Protein AF-A0AA36N8H7-F1 (afdb_monomer)

Sequence (364 aa):
KRLTGGQRDLLRSAAEDTAGAFTLSVQDKQVDVDCLRQFLQQPYVHKSDEWLKLFQSEPPRGVLSRIARRLDVALSPVNGPWQYPDKQDFRDEIARMISWYEPGRKKLRRARNLREDEPVKMVPGATTVFTTKVREHYAKLSTALKIEGLWKWATVARGLHKAGVPVVSGTISVEQKWSHINSMLPQESRTKQVMSFLRSKIHMRVLQSKWARAVADGKKWVETQRYRERSLNAMKFAAPGEWVVMGDSQHVTAIAVCAGSAVRGCTDIVSSGVLDRVDESLRPDLESYLSTGQSFDYIAFSSVCSLKRVNPIPWKTFWALEGAKNPKNKQGFPRVGGPELAPTLFFWAKKLGAKWIDPYGDVP

pLDDT: mean 85.57, std 13.11, range [34.12, 98.06]

Nearest PDB structures (foldseek):
  5y6b-assembly4_D  TM=6.880E-01  e=1.307E-05  Zymomonas mobilis subsp. mobilis ATCC 10988
  5guq-assembly4_D  TM=6.295E-01  e=3.331E-05  Zymomonas mobilis subsp. mobilis ATCC 10988
  1t62-assembly1_A  TM=4.845E-01  e=1.223E-02  Enterococcus faecalis V583
  7ddz-assembly1_A  TM=1.125E-01  e=5.354E+00  Enterobacteria phage RB59

Foldseek 3Di:
DDADPLLLVLLLCLQPPDLVVSVVSCVPVVVSLVVVLVLQQDLPSQPDCSCCVNQVARAALVSSVSSCVSSVHDGHPNSDPDDDPDLVSVLVNLVRVCSRFVQADWDFDFDPPDDPPDPGDTDTDGDGPDDVVNVVVSVVCNDPVNSVVVVVVSVVCVVCVVVVNDQDDDPDDPVVRVVSVLVVDDPVVNPVQPVCLQFAFEWEAADAQVVQVCLLVQQAQKDKDFAADDDPPLQQSAAAQHKYFYDHPWFTFKIFGFRGGKDDFAQDPVVVCRLVRHHPVCSVVVVVVRNNGNGMIMTGTQKMWGLPLAPGHTVVNVCPFPQFDDDPDNPRIDTGGGSRCSVRVVVVSVVRVIDMDGPPDDDD

Radius of gyration: 31.63 Å; Cα contacts (8 Å, |Δi|>4): 523; chains: 1; bounding box: 76×41×92 Å

Structure (mmCIF, N/CA/C/O backbone):
data_AF-A0AA36N8H7-F1
#
_entry.id   AF-A0AA36N8H7-F1
#
loop_
_atom_site.group_PDB
_atom_site.id
_atom_site.type_symbol
_atom_site.label_atom_id
_atom_site.label_alt_id
_atom_site.label_comp_id
_atom_site.label_asym_id
_atom_site.label_entity_id
_atom_site.label_seq_id
_atom_site.pdbx_PDB_ins_code
_atom_site.Cartn_x
_atom_site.Cartn_y
_atom_site.Cartn_z
_atom_site.occupancy
_atom_site.B_iso_or_equiv
_atom_site.auth_seq_id
_atom_site.auth_comp_id
_atom_site.auth_asym_id
_atom_site.auth_atom_id
_atom_site.pdbx_PDB_model_num
ATOM 1 N N . LYS A 1 1 ? -36.630 -2.934 25.381 1.00 70.75 1 LYS A N 1
ATOM 2 C CA . LYS A 1 1 ? -36.932 -3.245 26.807 1.00 70.75 1 LYS A CA 1
ATOM 3 C C . LYS A 1 1 ? -36.267 -2.175 27.671 1.00 70.75 1 LYS A C 1
ATOM 5 O O . LYS A 1 1 ? -35.091 -1.928 27.441 1.00 70.75 1 LYS A O 1
ATOM 10 N N . ARG A 1 2 ? -36.995 -1.494 28.568 1.00 86.50 2 ARG A N 1
ATOM 11 C CA . ARG A 1 2 ? -36.388 -0.508 29.486 1.00 86.50 2 ARG A CA 1
ATOM 12 C C . ARG A 1 2 ? -35.684 -1.245 30.625 1.00 86.50 2 ARG A C 1
ATOM 14 O O . ARG A 1 2 ? -36.232 -2.229 31.115 1.00 86.50 2 ARG A O 1
ATOM 21 N N . LEU A 1 3 ? -34.498 -0.782 31.007 1.00 91.38 3 LEU A N 1
ATOM 22 C CA . LEU A 1 3 ? -33.727 -1.375 32.104 1.00 91.38 3 LEU A CA 1
ATOM 23 C C . LEU A 1 3 ? -34.131 -0.755 33.451 1.00 91.38 3 LEU A C 1
ATOM 25 O O . LEU A 1 3 ? -34.458 0.436 33.520 1.00 91.38 3 LEU A O 1
ATOM 29 N N . THR A 1 4 ? -34.111 -1.555 34.517 1.00 93.19 4 THR A N 1
ATOM 30 C CA . THR A 1 4 ? -34.286 -1.091 35.907 1.00 93.19 4 THR A CA 1
ATOM 31 C C . THR A 1 4 ? -33.005 -0.424 36.436 1.00 93.19 4 THR A C 1
ATOM 33 O O . THR A 1 4 ? -31.978 -0.414 35.757 1.00 93.19 4 THR A O 1
ATOM 36 N N . GLY A 1 5 ? -33.047 0.148 37.648 1.00 90.25 5 GLY A N 1
ATOM 37 C CA . GLY A 1 5 ? -31.871 0.758 38.290 1.00 90.25 5 GLY A CA 1
ATOM 38 C C . GLY A 1 5 ? -30.687 -0.209 38.424 1.00 90.25 5 GLY A C 1
ATOM 39 O O . GLY A 1 5 ? -29.616 0.069 37.895 1.00 90.25 5 GLY A O 1
ATOM 40 N N . GLY A 1 6 ? -30.911 -1.392 39.010 1.00 89.06 6 GLY A N 1
ATOM 41 C CA . GLY A 1 6 ? -29.862 -2.411 39.175 1.00 89.06 6 GLY A CA 1
ATOM 42 C C . GLY A 1 6 ? -29.268 -2.899 37.848 1.00 89.06 6 GLY A C 1
ATOM 43 O O . GLY A 1 6 ? -28.051 -3.021 37.709 1.00 89.06 6 GLY A O 1
ATOM 44 N N . GLN A 1 7 ? -30.104 -3.064 36.819 1.00 93.69 7 GLN A N 1
ATOM 45 C CA . GLN A 1 7 ? -29.655 -3.457 35.477 1.00 93.69 7 GLN A CA 1
ATOM 46 C C . GLN A 1 7 ? -28.803 -2.373 34.809 1.00 93.69 7 GLN A C 1
ATOM 48 O O . GLN A 1 7 ? -27.826 -2.680 34.127 1.00 93.69 7 GLN A O 1
ATOM 53 N N . ARG A 1 8 ? -29.154 -1.097 35.002 1.00 95.06 8 ARG A N 1
ATOM 54 C CA . ARG A 1 8 ? -28.377 0.045 34.504 1.00 95.06 8 ARG A CA 1
ATOM 55 C C . ARG A 1 8 ? -27.001 0.128 35.155 1.00 95.06 8 ARG A C 1
ATOM 57 O O . ARG A 1 8 ? -26.018 0.365 34.451 1.00 95.06 8 ARG A O 1
ATOM 64 N N . ASP A 1 9 ? -26.926 -0.097 36.461 1.00 92.88 9 ASP A N 1
ATOM 65 C CA . ASP A 1 9 ? -25.657 -0.103 37.192 1.00 92.88 9 ASP A CA 1
ATOM 66 C C . ASP A 1 9 ? -24.763 -1.253 36.727 1.00 92.88 9 ASP A C 1
ATOM 68 O O . ASP A 1 9 ? -23.568 -1.066 36.476 1.00 92.88 9 ASP A O 1
ATOM 72 N N . LEU A 1 10 ? -25.358 -2.425 36.498 1.00 94.62 10 LEU A N 1
ATOM 73 C CA . LEU A 1 10 ? -24.642 -3.577 35.970 1.00 94.62 10 LEU A CA 1
ATOM 74 C C . LEU A 1 10 ? -24.160 -3.350 34.527 1.00 94.62 10 LEU A C 1
ATOM 76 O O . LEU A 1 10 ? -23.025 -3.695 34.199 1.00 94.62 10 LEU A O 1
ATOM 80 N N . LEU A 1 11 ? -24.963 -2.696 33.679 1.00 95.62 11 LEU A N 1
ATOM 81 C CA . LEU A 1 11 ? -24.558 -2.304 32.323 1.00 95.62 11 LEU A CA 1
ATOM 82 C C . LEU A 1 11 ? -23.390 -1.307 32.340 1.00 95.62 11 LEU A C 1
ATOM 84 O O . LEU A 1 11 ? -22.462 -1.424 31.534 1.00 95.62 11 LEU A O 1
ATOM 88 N N . ARG A 1 12 ? -23.412 -0.346 33.272 1.00 94.19 12 ARG A N 1
ATOM 89 C CA . ARG A 1 12 ? -22.313 0.605 33.490 1.00 94.19 12 ARG A CA 1
ATOM 90 C C . ARG A 1 12 ? -21.028 -0.118 33.882 1.00 94.19 12 ARG A C 1
ATOM 92 O O . ARG A 1 12 ? -20.007 0.070 33.218 1.00 94.19 12 ARG A O 1
ATOM 99 N N . SER A 1 13 ? -21.104 -0.996 34.880 1.00 92.75 13 SER A N 1
ATOM 100 C CA . SER A 1 13 ? -19.980 -1.829 35.322 1.00 92.75 13 SER A CA 1
ATOM 101 C C . SER A 1 13 ? -19.427 -2.677 34.166 1.00 92.75 13 SER A C 1
ATOM 103 O O . SER A 1 13 ? -18.227 -2.660 33.880 1.00 92.75 13 SER A O 1
ATOM 105 N N . ALA A 1 14 ? -20.305 -3.314 33.383 1.00 93.75 14 ALA A N 1
ATOM 106 C CA . ALA A 1 14 ? -19.912 -4.112 32.223 1.00 93.75 14 ALA A CA 1
ATOM 107 C C . ALA A 1 14 ? -19.165 -3.300 31.152 1.00 93.75 14 ALA A C 1
ATOM 109 O O . ALA A 1 14 ? -18.303 -3.845 30.456 1.00 93.75 14 ALA A O 1
ATOM 110 N N . ALA A 1 15 ? -19.470 -2.010 31.009 1.00 92.56 15 ALA A N 1
ATOM 111 C CA . ALA A 1 15 ? -18.838 -1.139 30.028 1.00 92.56 15 ALA A CA 1
ATOM 112 C C . ALA A 1 15 ? -17.506 -0.540 30.513 1.00 92.56 15 ALA A C 1
ATOM 114 O O . ALA A 1 15 ? -16.582 -0.413 29.699 1.00 92.56 15 ALA A O 1
ATOM 115 N N . GLU A 1 16 ? -17.397 -0.167 31.791 1.00 89.94 16 GLU A N 1
ATOM 116 C CA . GLU A 1 16 ? -16.321 0.697 32.312 1.00 89.94 16 GLU A CA 1
ATOM 117 C C . GLU A 1 16 ? -15.284 -0.026 33.180 1.00 89.94 16 GLU A C 1
ATOM 119 O O . GLU A 1 16 ? -14.108 0.370 33.174 1.00 89.94 16 GLU A O 1
ATOM 124 N N . ASP A 1 17 ? -15.687 -1.087 33.882 1.00 89.06 17 ASP A N 1
ATOM 125 C CA . ASP A 1 17 ? -14.830 -1.767 34.852 1.00 89.06 17 ASP A CA 1
ATOM 126 C C . ASP A 1 17 ? -13.856 -2.742 34.192 1.00 89.06 17 ASP A C 1
ATOM 128 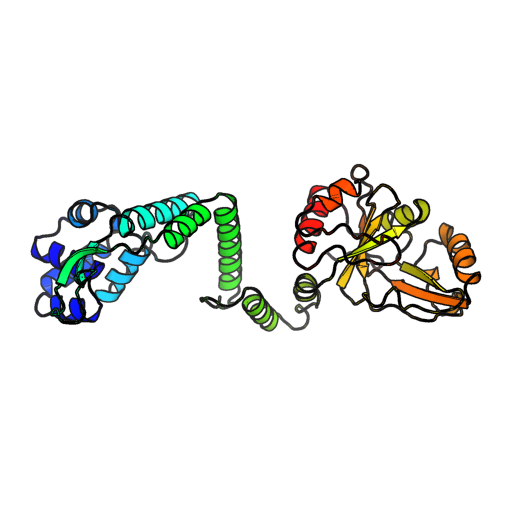O O . ASP A 1 17 ? -13.972 -3.099 33.013 1.00 89.06 17 ASP A O 1
ATOM 132 N N . THR A 1 18 ? -12.865 -3.198 34.958 1.00 87.12 18 THR A N 1
ATOM 133 C CA . THR A 1 18 ? -12.020 -4.328 34.557 1.00 87.12 18 THR A CA 1
ATOM 134 C C . THR A 1 18 ? -12.834 -5.624 34.572 1.00 87.12 18 THR A C 1
ATOM 136 O O . THR A 1 18 ? -13.895 -5.695 35.186 1.00 87.12 18 THR A O 1
ATOM 139 N N . ALA A 1 19 ? -12.350 -6.663 33.884 1.00 87.12 19 ALA A N 1
ATOM 140 C CA . ALA A 1 19 ? -13.048 -7.949 33.857 1.00 87.12 19 ALA A CA 1
ATOM 141 C C . ALA A 1 19 ? -13.245 -8.518 35.274 1.00 87.12 19 ALA A C 1
ATOM 143 O O . ALA A 1 19 ? -14.355 -8.900 35.609 1.00 87.12 19 ALA A O 1
ATOM 144 N N . GLY A 1 20 ? -12.207 -8.473 36.120 1.00 87.94 20 GLY A N 1
ATOM 145 C CA . GLY A 1 20 ? -12.291 -8.961 37.499 1.00 87.94 20 GLY A CA 1
ATOM 146 C C . GLY A 1 20 ? -13.286 -8.185 38.367 1.00 87.94 20 GLY A C 1
ATOM 147 O O . GLY A 1 20 ? -14.071 -8.803 39.077 1.00 87.94 20 GLY A O 1
ATOM 148 N N . ALA A 1 21 ? -13.315 -6.849 38.276 1.00 88.94 21 ALA A N 1
ATOM 149 C CA . ALA A 1 21 ? -14.282 -6.063 39.051 1.00 88.94 21 ALA A CA 1
ATOM 150 C C . ALA A 1 21 ? -15.724 -6.308 38.577 1.00 88.94 21 ALA A C 1
ATOM 152 O O . ALA A 1 21 ? -16.636 -6.374 39.395 1.00 88.94 21 ALA A O 1
ATOM 153 N N . PHE A 1 22 ? -15.919 -6.514 37.270 1.00 93.50 22 PHE A N 1
ATOM 154 C CA . PHE A 1 22 ? -17.219 -6.900 36.731 1.00 93.50 22 PHE A CA 1
ATOM 155 C C . PHE A 1 22 ? -17.657 -8.297 37.203 1.00 93.50 22 PHE A C 1
ATOM 157 O O . PHE A 1 22 ? -18.810 -8.479 37.574 1.00 93.50 22 PHE A O 1
ATOM 164 N N . THR A 1 23 ? -16.748 -9.277 37.254 1.00 91.94 23 THR A N 1
ATOM 165 C CA . THR A 1 23 ? -17.050 -10.617 37.792 1.00 91.94 23 THR A CA 1
ATOM 166 C C . THR A 1 23 ? -17.525 -10.558 39.246 1.00 91.94 23 THR A C 1
ATOM 168 O O . THR A 1 23 ? -18.415 -11.309 39.629 1.00 91.94 23 THR A O 1
ATOM 171 N N . LEU A 1 24 ? -16.973 -9.649 40.051 1.00 90.56 24 LEU A N 1
ATOM 172 C CA . LEU A 1 24 ? -17.449 -9.423 41.417 1.00 90.56 24 LEU A CA 1
ATOM 173 C C . LEU A 1 24 ? -18.821 -8.734 41.435 1.00 90.56 24 LEU A C 1
ATOM 175 O O . LEU A 1 24 ? -19.668 -9.078 42.249 1.00 90.56 24 LEU A O 1
ATOM 179 N N . SER A 1 25 ? -19.077 -7.787 40.526 1.00 88.88 25 SER A N 1
ATOM 180 C CA . SER A 1 25 ? -20.331 -7.021 40.517 1.00 88.88 25 SER A CA 1
ATOM 181 C C . SER A 1 25 ? -21.559 -7.819 40.064 1.00 88.88 25 SER A C 1
ATOM 183 O O . SER A 1 25 ? -22.681 -7.401 40.376 1.00 88.88 25 SER A O 1
ATOM 185 N N . VAL A 1 26 ? -21.351 -8.949 39.374 1.00 92.69 26 VAL A N 1
ATOM 186 C CA . VAL A 1 26 ? -22.398 -9.910 38.977 1.00 92.69 26 VAL A CA 1
ATOM 187 C C . VAL A 1 26 ? -22.696 -10.976 40.038 1.00 92.69 26 VAL A C 1
ATOM 189 O O . VAL A 1 26 ? -23.689 -11.688 39.877 1.00 92.69 26 VAL A O 1
ATOM 192 N N . GLN A 1 27 ? -21.884 -11.102 41.102 1.00 87.88 27 GLN A N 1
ATOM 193 C CA . GLN A 1 27 ? -22.155 -12.059 42.184 1.00 87.88 27 GLN A CA 1
ATOM 194 C C . GLN A 1 27 ? -23.553 -11.794 42.761 1.00 87.88 27 GLN A C 1
ATOM 196 O O . GLN A 1 27 ? -23.912 -10.653 43.045 1.00 87.88 27 GLN A O 1
ATOM 201 N N . ASP A 1 28 ? -24.364 -12.851 42.829 1.00 86.62 28 ASP A N 1
ATOM 202 C CA . ASP A 1 28 ? -25.743 -12.856 43.335 1.00 86.62 28 ASP A CA 1
ATOM 203 C C . ASP A 1 28 ? -26.766 -11.995 42.560 1.00 86.62 28 ASP A C 1
ATOM 205 O O . ASP A 1 28 ? -27.891 -11.795 43.019 1.00 86.62 28 ASP A O 1
ATOM 209 N N . LYS A 1 29 ? -26.440 -11.530 41.343 1.00 93.62 29 LYS A N 1
ATOM 210 C CA . LYS A 1 29 ? -27.336 -10.709 40.492 1.00 93.62 29 LYS A CA 1
ATOM 211 C C . LYS A 1 29 ? -27.796 -11.412 39.216 1.00 93.62 29 LYS A C 1
ATOM 213 O O . LYS A 1 29 ? -27.930 -10.788 38.161 1.00 93.62 29 LYS A O 1
ATOM 218 N N . GLN A 1 30 ? -28.058 -12.716 39.296 1.00 92.12 30 GLN A N 1
ATOM 219 C CA . GLN A 1 30 ? -28.345 -13.538 38.114 1.00 92.12 30 GLN A CA 1
ATOM 220 C C . GLN A 1 30 ? -29.556 -13.034 37.302 1.00 92.12 30 GLN A C 1
ATOM 222 O O . GLN A 1 30 ? -29.500 -12.977 36.076 1.00 92.12 30 GLN A O 1
ATOM 227 N N . VAL A 1 31 ? -30.610 -12.561 37.976 1.00 92.56 31 VAL A N 1
ATOM 228 C CA . VAL A 1 31 ? -31.811 -12.008 37.319 1.00 92.56 31 VAL A CA 1
ATOM 229 C C . VAL A 1 31 ? -31.488 -10.770 36.469 1.00 92.56 31 VAL A C 1
ATOM 231 O O . VAL A 1 31 ? -31.992 -10.623 35.350 1.00 92.56 31 VAL A O 1
ATOM 234 N N . ASP A 1 32 ? -30.622 -9.884 36.967 1.00 94.12 32 ASP A N 1
ATOM 235 C CA . ASP A 1 32 ? -30.206 -8.683 36.238 1.00 94.12 32 ASP A CA 1
ATOM 236 C C . ASP A 1 32 ? -29.275 -9.031 35.071 1.00 94.12 32 ASP A C 1
ATOM 238 O O . ASP A 1 32 ? -29.409 -8.458 33.985 1.00 94.12 32 ASP A O 1
ATOM 242 N N . VAL A 1 33 ? -28.385 -10.011 35.263 1.00 94.62 33 VAL A N 1
ATOM 243 C CA . VAL A 1 33 ? -27.524 -10.569 34.207 1.00 94.62 33 VAL A CA 1
ATOM 244 C C . VAL A 1 33 ? -28.368 -11.097 33.047 1.00 94.62 33 VAL A C 1
ATOM 246 O O . VAL A 1 33 ? -28.119 -10.736 31.895 1.00 94.62 33 VAL A O 1
ATOM 249 N N . ASP A 1 34 ? -29.404 -11.887 33.325 1.00 94.38 34 ASP A N 1
ATOM 250 C CA . ASP A 1 34 ? -30.261 -12.464 32.285 1.00 94.38 34 ASP A CA 1
ATOM 251 C C . ASP A 1 34 ? -31.081 -11.396 31.551 1.00 94.38 34 ASP A C 1
ATOM 253 O O . ASP A 1 34 ? -31.233 -11.444 30.324 1.00 94.38 34 ASP A O 1
ATOM 257 N N . CYS A 1 35 ? -31.525 -10.355 32.259 1.00 95.19 35 CYS A N 1
ATOM 258 C CA . CYS A 1 35 ? -32.150 -9.198 31.623 1.00 95.19 35 CYS A CA 1
ATOM 259 C C . CYS A 1 35 ? -31.182 -8.448 30.694 1.00 95.19 35 CYS A C 1
ATOM 261 O O . CYS A 1 35 ? -31.594 -8.029 29.607 1.00 95.19 35 CYS A O 1
ATOM 263 N N . LEU A 1 36 ? -29.909 -8.303 31.077 1.00 95.19 36 LEU A N 1
ATOM 264 C CA . LEU A 1 36 ? -28.887 -7.693 30.222 1.00 95.19 36 LEU A CA 1
ATOM 265 C C . LEU A 1 36 ? -28.535 -8.556 29.011 1.00 95.19 36 LEU A C 1
ATOM 267 O O . LEU A 1 36 ? -28.358 -8.013 27.919 1.00 95.19 36 LEU A O 1
ATOM 271 N N . ARG A 1 37 ? -28.489 -9.883 29.159 1.00 95.88 37 ARG A N 1
ATOM 272 C CA . ARG A 1 37 ? -28.313 -10.807 28.026 1.00 95.88 37 ARG A CA 1
ATOM 273 C C . ARG A 1 37 ? -29.419 -10.609 26.989 1.00 95.88 37 ARG A C 1
ATOM 275 O O . ARG A 1 37 ? -29.122 -10.345 25.824 1.00 95.88 37 ARG A O 1
ATOM 282 N N . GLN A 1 38 ? -30.681 -10.615 27.424 1.00 95.00 38 GLN A N 1
ATOM 283 C CA . GLN A 1 38 ? -31.833 -10.352 26.550 1.00 95.00 38 GLN A CA 1
ATOM 284 C C . GLN A 1 38 ? -31.795 -8.951 25.925 1.00 95.00 38 GLN A C 1
ATOM 286 O O . GLN A 1 38 ? -32.229 -8.750 24.790 1.00 95.00 38 GLN A O 1
ATOM 291 N N . PHE A 1 39 ? -31.296 -7.956 26.660 1.00 95.81 39 PHE A N 1
ATOM 292 C CA . PHE A 1 39 ? -31.118 -6.606 26.136 1.00 95.81 39 PHE A CA 1
ATOM 293 C C . PHE A 1 39 ? -30.091 -6.570 24.992 1.00 95.81 39 PHE A C 1
ATOM 295 O O . PHE A 1 39 ? -30.385 -6.007 23.938 1.00 95.81 39 PHE A O 1
ATOM 302 N N . LEU A 1 40 ? -28.934 -7.220 25.154 1.00 94.75 40 LEU A N 1
ATOM 303 C CA . LEU A 1 40 ? -27.849 -7.251 24.159 1.00 94.75 40 LEU A CA 1
ATOM 304 C C . LEU A 1 40 ? -28.166 -8.058 22.898 1.00 94.75 40 LEU A C 1
ATOM 306 O O . LEU A 1 40 ? -27.593 -7.789 21.842 1.00 94.75 40 LEU A O 1
ATOM 310 N N . GLN A 1 41 ? -29.092 -9.008 22.984 1.00 93.81 41 GLN A N 1
ATOM 311 C CA . GLN A 1 41 ? -29.551 -9.784 21.831 1.00 93.81 41 GLN A CA 1
ATOM 312 C C . GLN A 1 41 ? -30.435 -8.976 20.862 1.00 93.81 41 GLN A C 1
ATOM 314 O O . GLN A 1 41 ? -30.703 -9.435 19.751 1.00 93.81 41 GLN A O 1
ATOM 319 N N . GLN A 1 42 ? -30.869 -7.762 21.226 1.00 94.19 42 GLN A N 1
ATOM 320 C CA . GLN A 1 42 ? -31.712 -6.931 20.360 1.00 94.19 42 GLN A CA 1
ATOM 321 C C . GLN A 1 42 ? -30.947 -6.448 19.103 1.00 94.19 42 GLN A C 1
ATOM 323 O O . GLN A 1 42 ? -29.813 -5.975 19.221 1.00 94.19 42 GLN A O 1
ATOM 328 N N . PRO A 1 43 ? -31.556 -6.480 17.897 1.00 91.38 43 PRO A N 1
ATOM 329 C CA . PRO A 1 43 ? -30.880 -6.128 16.639 1.00 91.38 43 PRO A CA 1
ATOM 330 C C . PRO A 1 43 ? -30.248 -4.736 16.594 1.00 91.38 43 PRO A C 1
ATOM 332 O O . PRO A 1 43 ? -29.151 -4.577 16.074 1.00 91.38 43 PRO A O 1
ATOM 335 N N . TYR A 1 44 ? -30.880 -3.737 17.203 1.00 92.19 44 TYR A N 1
ATOM 336 C CA . TYR A 1 44 ? -30.389 -2.356 17.219 1.00 92.19 44 TYR A CA 1
ATOM 337 C C . TYR A 1 44 ? -30.056 -1.893 18.634 1.00 92.19 44 TYR A C 1
ATOM 339 O O . TYR A 1 44 ? -30.301 -0.740 18.982 1.00 92.19 44 TYR A O 1
ATOM 347 N N . VAL A 1 45 ? -29.507 -2.786 19.469 1.00 94.38 45 VAL A N 1
ATOM 348 C CA . VAL A 1 45 ? -29.228 -2.464 20.875 1.00 94.38 45 VAL A CA 1
ATOM 349 C C . VAL A 1 45 ? -28.370 -1.208 21.024 1.00 94.38 45 VAL A C 1
ATOM 351 O O . VAL A 1 45 ? -28.614 -0.442 21.945 1.00 94.38 45 VAL A O 1
ATOM 354 N N . HIS A 1 46 ? -27.434 -0.937 20.106 1.00 92.00 46 HIS A N 1
ATOM 355 C CA . HIS A 1 46 ? -26.592 0.267 20.121 1.00 92.00 46 HIS A CA 1
ATOM 356 C C . HIS A 1 46 ? -27.379 1.586 20.060 1.00 92.00 46 HIS A C 1
ATOM 358 O O . HIS A 1 46 ? -26.909 2.586 20.588 1.00 92.00 46 HIS A O 1
ATOM 364 N N . LYS A 1 47 ? -28.591 1.579 19.492 1.00 93.31 47 LYS A N 1
ATOM 365 C CA . LYS A 1 47 ? -29.480 2.751 19.403 1.00 93.31 47 LYS A CA 1
ATOM 366 C C . LYS A 1 47 ? -30.426 2.896 20.596 1.00 93.31 47 LYS A C 1
ATOM 368 O O . LYS A 1 47 ? -31.308 3.744 20.582 1.00 93.31 47 LYS A O 1
ATOM 373 N N . SER A 1 48 ? -30.312 2.039 21.609 1.00 94.81 48 SER A N 1
ATOM 374 C CA . SER A 1 48 ? -31.166 2.120 22.795 1.00 94.81 48 SER A CA 1
ATOM 375 C C . SER A 1 48 ? -30.912 3.409 23.585 1.00 94.81 48 SER A C 1
ATOM 377 O O . SER A 1 48 ? -29.768 3.706 23.935 1.00 94.81 48 SER A O 1
ATOM 379 N N . ASP A 1 49 ? -31.984 4.098 23.988 1.00 95.12 49 ASP A N 1
ATOM 380 C CA . ASP A 1 49 ? -31.927 5.286 24.856 1.00 95.12 49 ASP A CA 1
ATOM 381 C C . ASP A 1 49 ? -31.198 5.040 26.184 1.00 95.12 49 ASP A C 1
ATOM 383 O O . ASP A 1 49 ? -30.735 5.979 26.831 1.00 95.12 49 ASP A O 1
ATOM 387 N N . GLU A 1 50 ? -31.103 3.782 26.626 1.00 95.44 50 GLU A N 1
ATOM 388 C CA . GLU A 1 50 ? -30.371 3.424 27.845 1.00 95.44 50 GLU A CA 1
ATOM 389 C C . GLU A 1 50 ? -28.891 3.835 27.758 1.00 95.44 50 GLU A C 1
ATOM 391 O O . GLU A 1 50 ? -28.311 4.255 28.760 1.00 95.44 50 GLU A O 1
ATOM 396 N N . TRP A 1 51 ? -28.287 3.816 26.565 1.00 95.19 51 TRP A N 1
ATOM 397 C CA . TRP A 1 51 ? -26.905 4.263 26.377 1.00 95.19 51 TRP A CA 1
ATOM 398 C C . TRP A 1 51 ? -26.757 5.773 26.515 1.00 95.19 51 TRP A C 1
ATOM 400 O O . TRP A 1 51 ? -25.858 6.239 27.213 1.00 95.19 51 TRP A O 1
ATOM 410 N N . LEU A 1 52 ? -27.677 6.538 25.925 1.00 92.31 52 LEU A N 1
ATOM 411 C CA . LEU A 1 52 ? -27.700 7.995 26.053 1.00 92.31 52 LEU A CA 1
ATOM 412 C C . LEU A 1 52 ? -27.912 8.416 27.512 1.00 92.31 52 LEU A C 1
ATOM 414 O O . LEU A 1 52 ? -27.221 9.305 28.003 1.00 92.31 52 LEU A O 1
ATOM 418 N N . LYS A 1 53 ? -28.790 7.726 28.247 1.00 92.25 53 LYS A N 1
ATOM 419 C CA . LYS A 1 53 ? -29.011 7.987 29.679 1.00 92.25 53 LYS A CA 1
ATOM 420 C C . LYS A 1 53 ? -27.764 7.729 30.525 1.00 92.25 53 LYS A C 1
ATOM 422 O O . LYS A 1 53 ? -27.500 8.472 31.466 1.00 92.25 53 LYS A O 1
ATOM 427 N N . LEU A 1 54 ? -27.009 6.671 30.224 1.00 92.31 54 LEU A N 1
ATOM 428 C CA . LEU A 1 54 ? -25.878 6.247 31.056 1.00 92.31 54 LEU A CA 1
ATOM 429 C C . LEU A 1 54 ? -24.549 6.903 30.680 1.00 92.31 54 LEU A C 1
ATOM 431 O O . LEU A 1 54 ? -23.743 7.195 31.572 1.00 92.31 54 LEU A O 1
ATOM 435 N N . PHE A 1 55 ? -24.330 7.113 29.384 1.00 91.19 55 PHE A N 1
ATOM 436 C CA . PHE A 1 55 ? -23.045 7.496 28.798 1.00 91.19 55 PHE A CA 1
ATOM 437 C C . PHE A 1 55 ? -23.133 8.701 27.860 1.00 91.19 55 PHE A C 1
ATOM 439 O O . PHE A 1 55 ? -22.091 9.140 27.380 1.00 91.19 55 PHE A O 1
ATOM 446 N N . GLN A 1 56 ? -24.336 9.228 27.597 1.00 91.94 56 GLN A N 1
ATOM 447 C CA . GLN A 1 56 ? -24.575 10.365 26.694 1.00 91.94 56 GLN A CA 1
ATOM 448 C C . GLN A 1 56 ? -24.065 10.131 25.262 1.00 91.94 56 GLN A C 1
ATOM 450 O O . GLN A 1 56 ? -23.776 11.074 24.532 1.00 91.94 56 GLN A O 1
ATOM 455 N N . SER A 1 57 ? -23.925 8.866 24.862 1.00 93.56 57 SER A N 1
ATOM 456 C CA . SER A 1 57 ? -23.392 8.464 23.563 1.00 93.56 57 SER A CA 1
ATOM 457 C C . SER A 1 57 ? -23.839 7.041 23.225 1.00 93.56 57 SER A C 1
ATOM 459 O O . SER A 1 57 ? -24.137 6.250 24.124 1.00 93.56 57 SER A O 1
ATOM 461 N N . GLU A 1 58 ? -23.874 6.709 21.936 1.00 94.38 58 GLU A N 1
ATOM 462 C CA . GLU A 1 58 ? -24.067 5.336 21.466 1.00 94.38 58 GLU A CA 1
ATOM 463 C C . GLU A 1 58 ? -22.773 4.522 21.640 1.00 94.38 58 GLU A C 1
ATOM 465 O O . GLU A 1 58 ? -21.683 5.014 21.328 1.00 94.38 58 GLU A O 1
ATOM 470 N N . PRO A 1 59 ? -22.846 3.262 22.100 1.00 94.50 59 PRO A N 1
ATOM 471 C CA . PRO A 1 59 ? -21.670 2.432 22.284 1.00 94.50 59 PRO A CA 1
ATOM 472 C C . PRO A 1 59 ? -21.073 2.029 20.931 1.00 94.50 59 PRO A C 1
ATOM 474 O O . PRO A 1 59 ? -21.787 1.520 20.062 1.00 94.50 59 PRO A O 1
ATOM 477 N N . PRO A 1 60 ? -19.747 2.142 20.764 1.00 93.31 60 PRO A N 1
ATOM 478 C CA . PRO A 1 60 ? -19.057 1.521 19.644 1.00 93.31 60 PRO A CA 1
ATOM 479 C C . PRO A 1 60 ? -19.246 -0.003 19.635 1.00 93.31 60 PRO A C 1
ATOM 481 O O . PRO A 1 60 ? -19.363 -0.640 20.691 1.00 93.31 60 PRO A O 1
ATOM 484 N N . ARG A 1 61 ? -19.164 -0.631 18.459 1.00 91.31 61 ARG A N 1
ATOM 485 C CA . ARG A 1 61 ? -19.276 -2.093 18.283 1.00 91.31 61 ARG A CA 1
ATOM 486 C C . ARG A 1 61 ? -18.265 -2.861 19.128 1.00 91.31 61 ARG A C 1
ATOM 488 O O . ARG A 1 61 ? -18.578 -3.924 19.666 1.00 91.31 61 ARG A O 1
ATOM 495 N N . GLY A 1 62 ? -17.059 -2.313 19.294 1.00 90.31 62 GLY A N 1
ATOM 496 C CA . GLY A 1 62 ? -16.027 -2.897 20.156 1.00 90.31 62 GLY A CA 1
ATOM 497 C C . GLY A 1 62 ? -16.431 -2.941 21.635 1.00 90.31 62 GLY A C 1
ATOM 498 O O . GLY A 1 62 ? -16.112 -3.904 22.334 1.00 90.31 62 GLY A O 1
ATOM 499 N N . VAL A 1 63 ? -17.181 -1.938 22.106 1.00 92.81 63 VAL A N 1
ATOM 500 C CA . VAL A 1 63 ? -17.724 -1.904 23.472 1.00 92.81 63 VAL A CA 1
ATOM 501 C C . VAL A 1 63 ? -18.818 -2.953 23.627 1.00 92.81 63 VAL A C 1
ATOM 503 O O . VAL A 1 63 ? -18.744 -3.751 24.559 1.00 92.81 63 VAL A O 1
ATOM 506 N N . LEU A 1 64 ? -19.763 -3.026 22.686 1.00 94.69 64 LEU A N 1
ATOM 507 C CA . LEU A 1 64 ? -20.808 -4.058 22.688 1.00 94.69 64 LEU A CA 1
ATOM 508 C C . LEU A 1 64 ? -20.208 -5.461 22.694 1.00 94.69 64 LEU A C 1
ATOM 510 O O . LEU A 1 64 ? -20.585 -6.285 23.518 1.00 94.69 64 LEU A O 1
ATOM 514 N N . SER A 1 65 ? -19.225 -5.713 21.830 1.00 92.44 65 SER A N 1
ATOM 515 C CA . SER A 1 65 ? -18.554 -7.014 21.724 1.00 92.44 65 SER A CA 1
ATOM 516 C C . SER A 1 65 ? -17.839 -7.400 23.019 1.00 92.44 65 SER A C 1
ATOM 518 O O . SER A 1 65 ? -17.826 -8.568 23.408 1.00 92.44 65 SER A O 1
ATOM 520 N N . ARG A 1 66 ? -17.245 -6.422 23.712 1.00 92.94 66 ARG A N 1
ATOM 521 C CA . ARG A 1 66 ? -16.616 -6.642 25.017 1.00 92.94 66 ARG A CA 1
ATOM 522 C C . ARG A 1 66 ? -17.649 -6.986 26.085 1.00 92.94 66 ARG A C 1
ATOM 524 O O . ARG A 1 66 ? -17.421 -7.924 26.841 1.00 92.94 66 ARG A O 1
ATOM 531 N N . ILE A 1 67 ? -18.750 -6.240 26.153 1.00 94.88 67 ILE A N 1
ATOM 532 C CA . ILE A 1 67 ? -19.833 -6.482 27.116 1.00 94.88 67 ILE A CA 1
ATOM 533 C C . ILE A 1 67 ? -20.464 -7.856 26.857 1.00 94.88 67 ILE A C 1
ATOM 535 O O . ILE A 1 67 ? -20.623 -8.642 27.784 1.00 94.88 67 ILE A O 1
ATOM 539 N N . ALA A 1 68 ? -20.744 -8.177 25.595 1.00 94.25 68 ALA A N 1
ATOM 540 C CA . ALA A 1 68 ? -21.313 -9.452 25.182 1.00 94.25 68 ALA A CA 1
ATOM 541 C C . ALA A 1 68 ? -20.443 -10.639 25.614 1.00 94.25 68 ALA A C 1
ATOM 543 O O . ALA A 1 68 ? -20.943 -11.597 26.189 1.00 94.25 68 ALA A O 1
ATOM 544 N N . ARG A 1 69 ? -19.118 -10.525 25.448 1.00 93.44 69 ARG A N 1
ATOM 545 C CA . ARG A 1 69 ? -18.164 -11.533 25.930 1.00 93.44 69 ARG A CA 1
ATOM 546 C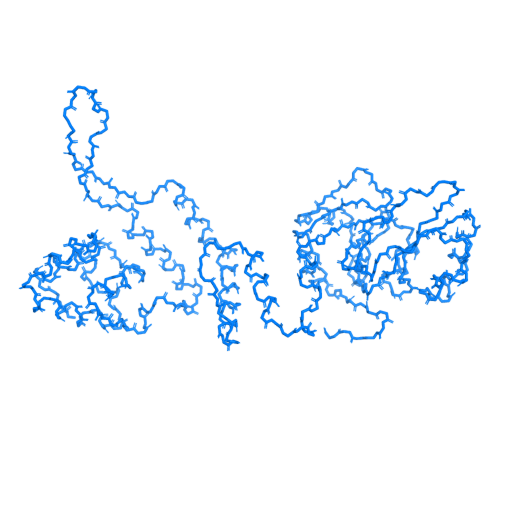 C . ARG A 1 69 ? -18.162 -11.671 27.451 1.00 93.44 69 ARG A C 1
ATOM 548 O O . ARG A 1 69 ? -18.034 -12.775 27.953 1.00 93.44 69 ARG A O 1
ATOM 555 N N . ARG A 1 70 ? -18.283 -10.562 28.188 1.00 94.38 70 ARG A N 1
ATOM 556 C CA . ARG A 1 70 ? -18.333 -10.588 29.662 1.00 94.38 70 ARG A CA 1
ATOM 557 C C . ARG A 1 70 ? -19.581 -11.286 30.194 1.00 94.38 70 ARG A C 1
ATOM 559 O O . ARG A 1 70 ? -19.526 -11.875 31.263 1.00 94.38 70 ARG A O 1
ATOM 566 N N . LEU A 1 71 ? -20.687 -11.185 29.465 1.00 93.31 71 LEU A N 1
ATOM 567 C CA . LEU A 1 71 ? -21.973 -11.784 29.821 1.00 93.31 71 LEU A CA 1
ATOM 568 C C . LEU A 1 71 ? -22.205 -13.151 29.165 1.00 93.31 71 LEU A C 1
ATOM 570 O O . LEU A 1 71 ? -23.264 -13.742 29.380 1.00 93.31 71 LEU A O 1
ATOM 574 N N . ASP A 1 72 ? -21.235 -13.626 28.381 1.00 94.06 72 ASP A N 1
ATOM 575 C CA . ASP A 1 72 ? -21.312 -14.838 27.569 1.00 94.06 72 ASP A CA 1
ATOM 576 C C . ASP A 1 72 ? -22.586 -14.896 26.708 1.00 94.06 72 ASP A C 1
ATOM 578 O O . ASP A 1 72 ? -23.419 -15.792 26.812 1.00 94.06 72 ASP A O 1
ATOM 582 N N . VAL A 1 73 ? -22.793 -13.856 25.894 1.00 94.50 73 VAL A N 1
ATOM 583 C CA . VAL A 1 73 ? -23.969 -13.733 25.027 1.00 94.50 73 VAL A CA 1
ATOM 584 C C . VAL A 1 73 ? -23.572 -13.411 23.594 1.00 94.50 73 VAL A C 1
ATOM 586 O O . VAL A 1 73 ? -22.699 -12.583 23.333 1.00 94.50 73 VAL A O 1
ATOM 589 N N . ALA A 1 74 ? -24.248 -14.048 22.641 1.00 92.50 74 ALA A N 1
ATOM 590 C CA . ALA A 1 74 ? -24.124 -13.707 21.234 1.00 92.50 74 ALA A CA 1
ATOM 591 C C . ALA A 1 74 ? -24.873 -12.400 20.935 1.00 92.50 74 ALA A C 1
ATOM 593 O O . ALA A 1 74 ? -26.057 -12.256 21.245 1.00 92.50 74 ALA A O 1
ATOM 594 N N . LEU A 1 75 ? -24.186 -11.447 20.304 1.00 92.81 75 LEU A N 1
ATOM 595 C CA . LEU A 1 75 ? -24.836 -10.263 19.747 1.00 92.81 75 LEU A CA 1
ATOM 596 C C . LEU A 1 75 ? -25.628 -10.636 18.494 1.00 92.81 75 LEU A C 1
ATOM 598 O O . LEU A 1 75 ? -25.230 -11.521 17.737 1.00 92.81 75 LEU A O 1
ATOM 602 N N . SER A 1 76 ? -26.704 -9.892 18.230 1.00 89.44 76 SER A N 1
ATOM 603 C CA . SER A 1 76 ? -27.359 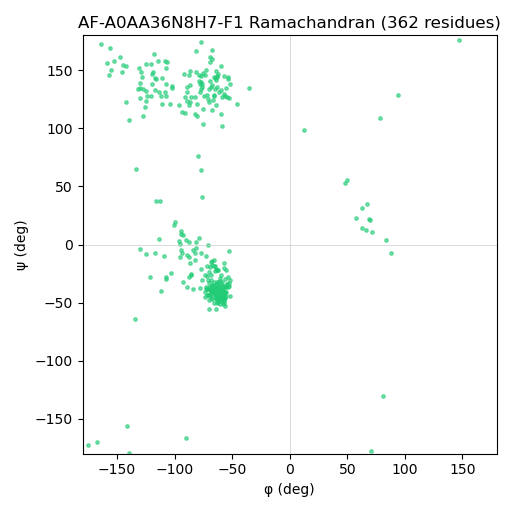-9.938 16.921 1.00 89.44 76 SER A CA 1
ATOM 604 C C . SER A 1 76 ? -26.339 -9.668 15.799 1.00 89.44 76 SER A C 1
ATOM 606 O O . SER A 1 76 ? -25.491 -8.784 15.972 1.00 89.44 76 SER A O 1
ATOM 608 N N . PRO A 1 77 ? -26.432 -10.346 14.635 1.00 85.44 77 PRO A N 1
ATOM 609 C CA . PRO A 1 77 ? -25.513 -10.152 13.510 1.00 85.44 77 PRO A CA 1
ATOM 610 C C . PRO A 1 77 ? -25.342 -8.690 13.074 1.00 85.44 77 PRO A C 1
ATOM 612 O O . PRO A 1 77 ? -24.256 -8.292 12.661 1.00 85.44 77 PRO A O 1
ATOM 615 N N . VAL A 1 78 ? -26.384 -7.867 13.237 1.00 84.56 78 VAL A N 1
ATOM 616 C CA . VAL A 1 78 ? -26.363 -6.426 12.925 1.00 84.56 78 VAL A CA 1
ATOM 617 C C . VAL A 1 78 ? -25.352 -5.657 13.791 1.00 84.56 78 VAL A C 1
ATOM 619 O O . VAL A 1 78 ? -24.729 -4.705 13.325 1.00 84.56 78 VAL A O 1
ATOM 622 N N . ASN A 1 79 ? -25.132 -6.099 15.033 1.00 84.62 79 ASN A N 1
ATOM 623 C CA . ASN A 1 79 ? -24.142 -5.535 15.958 1.00 84.62 79 ASN A CA 1
ATOM 624 C C . ASN A 1 79 ? -22.803 -6.283 15.907 1.00 84.62 79 ASN A C 1
ATOM 626 O O . ASN A 1 79 ? -21.957 -6.105 16.786 1.00 84.62 79 ASN A O 1
ATOM 630 N N . GLY A 1 80 ? -22.622 -7.143 14.902 1.00 72.94 80 GLY A N 1
ATOM 631 C CA . GLY A 1 80 ? -21.455 -7.991 14.762 1.00 72.94 80 GLY A CA 1
ATOM 632 C C . GLY A 1 80 ? -20.143 -7.189 14.729 1.00 72.94 80 GLY A C 1
ATOM 633 O O . GLY A 1 80 ? -20.091 -6.087 14.166 1.00 72.94 80 GLY A O 1
ATOM 634 N N . PRO A 1 81 ? -19.058 -7.745 15.296 1.00 64.56 81 PRO A N 1
ATOM 635 C CA . PRO A 1 81 ? -17.763 -7.069 15.399 1.00 64.56 81 PRO A CA 1
ATOM 636 C C . PRO A 1 81 ? -17.077 -6.805 14.054 1.00 64.56 81 PRO A C 1
ATOM 638 O O . PRO A 1 81 ? -16.109 -6.048 14.003 1.00 64.56 81 PRO A O 1
ATOM 641 N N . TRP A 1 82 ? -17.545 -7.425 12.968 1.00 63.47 82 TRP A N 1
ATOM 642 C CA . TRP A 1 82 ? -16.804 -7.489 11.718 1.00 63.47 82 TRP A CA 1
ATOM 643 C C . TRP A 1 82 ? -17.663 -7.065 10.535 1.00 63.47 82 TRP A C 1
ATOM 645 O O . TRP A 1 82 ? -18.768 -7.561 10.355 1.00 63.47 82 TRP A O 1
ATOM 655 N N . GLN A 1 83 ? -17.055 -6.230 9.689 1.00 73.12 83 GLN A N 1
ATOM 656 C CA . GLN A 1 83 ? -17.545 -5.789 8.383 1.00 73.12 83 GLN A CA 1
ATOM 657 C C . GLN A 1 83 ? -18.622 -4.699 8.452 1.00 73.12 83 GLN A C 1
ATOM 659 O O . GLN A 1 83 ? -19.773 -4.918 8.818 1.00 73.12 83 GLN A O 1
ATOM 664 N N . TYR A 1 84 ? -18.212 -3.496 8.057 1.00 83.38 84 TYR A N 1
ATOM 665 C CA . TYR A 1 84 ? -19.133 -2.414 7.741 1.00 83.38 84 TYR A CA 1
ATOM 666 C C . TYR A 1 84 ? -19.749 -2.704 6.362 1.00 83.38 84 TYR A C 1
ATOM 668 O O . TYR A 1 84 ? -18.999 -3.119 5.468 1.00 83.38 84 TYR A O 1
ATOM 676 N N . PRO A 1 85 ? -21.071 -2.537 6.186 1.00 83.06 85 PRO A N 1
ATOM 677 C CA . PRO A 1 85 ? -21.728 -2.658 4.885 1.00 83.06 85 PRO A CA 1
ATOM 678 C C . PRO A 1 85 ? -21.126 -1.704 3.854 1.00 83.06 85 PRO A C 1
ATOM 680 O O . PRO A 1 85 ? -20.776 -2.115 2.746 1.00 83.06 85 PRO A O 1
ATOM 683 N N . ASP A 1 86 ? -20.911 -0.453 4.255 1.00 88.44 86 ASP A N 1
ATOM 684 C CA . ASP A 1 86 ? -20.314 0.564 3.404 1.00 88.44 86 ASP A CA 1
ATOM 685 C C . ASP A 1 86 ? -19.316 1.475 4.147 1.00 88.44 86 ASP A C 1
ATOM 687 O O . ASP A 1 86 ? -18.986 1.305 5.327 1.00 88.44 86 ASP A O 1
ATOM 691 N N . LYS A 1 87 ? -18.754 2.433 3.400 1.00 88.38 87 LYS A N 1
ATOM 692 C CA . LYS A 1 87 ? -17.792 3.405 3.933 1.00 88.38 87 LYS A CA 1
ATOM 693 C C . LYS A 1 87 ? -18.439 4.379 4.921 1.00 88.38 87 LYS A C 1
ATOM 695 O O . LYS A 1 87 ? -17.714 4.938 5.743 1.00 88.38 87 LYS A O 1
ATOM 700 N N . GLN A 1 88 ? -19.743 4.627 4.809 1.00 90.12 88 GLN A N 1
ATOM 701 C CA . GLN A 1 88 ? -20.464 5.543 5.682 1.00 90.12 88 GLN A CA 1
ATOM 702 C C . GLN A 1 88 ? -20.650 4.919 7.063 1.00 90.12 88 GLN A C 1
ATOM 704 O O . GLN A 1 88 ? -20.259 5.541 8.044 1.00 90.12 88 GLN A O 1
ATOM 709 N N . ASP A 1 89 ? -21.049 3.651 7.141 1.00 87.81 89 ASP A N 1
ATOM 710 C CA . ASP A 1 89 ? -21.116 2.902 8.401 1.00 87.81 89 ASP A CA 1
ATOM 711 C C . ASP A 1 89 ? -19.777 2.898 9.157 1.00 87.81 89 ASP A C 1
ATOM 713 O O . ASP A 1 89 ? -19.735 2.967 10.389 1.00 87.81 89 ASP A O 1
ATOM 717 N N . PHE A 1 90 ? -18.658 2.831 8.425 1.00 88.88 90 PHE A N 1
ATOM 718 C CA . PHE A 1 90 ? -17.328 2.920 9.028 1.00 88.88 90 PHE A CA 1
ATOM 719 C C . PHE A 1 90 ? -17.026 4.320 9.577 1.00 88.88 90 PHE A C 1
ATOM 721 O O . PHE A 1 90 ? -16.436 4.444 10.650 1.00 88.88 90 PHE A O 1
ATOM 728 N N . ARG A 1 91 ? -17.435 5.383 8.874 1.00 91.38 91 ARG A N 1
ATOM 729 C CA . ARG A 1 91 ? -17.310 6.764 9.373 1.00 91.38 91 ARG A CA 1
ATOM 730 C C . ARG A 1 91 ? -18.165 6.987 10.609 1.00 91.38 91 ARG A C 1
ATOM 732 O O . ARG A 1 91 ? -17.681 7.584 11.567 1.00 91.38 91 ARG A O 1
ATOM 739 N N . ASP A 1 92 ? -19.384 6.469 10.602 1.00 91.12 92 ASP A N 1
ATOM 740 C CA . ASP A 1 92 ? -20.302 6.564 11.730 1.00 91.12 92 ASP A CA 1
ATOM 741 C C . ASP A 1 92 ? -19.721 5.843 12.951 1.00 91.12 92 ASP A C 1
ATOM 743 O O . ASP A 1 92 ? -19.793 6.348 14.069 1.00 91.12 92 ASP A O 1
ATOM 747 N N . GLU A 1 93 ? -19.042 4.709 12.753 1.00 91.00 93 GLU A N 1
ATOM 748 C CA . GLU A 1 93 ? -18.317 4.043 13.835 1.00 91.00 93 GLU A CA 1
ATOM 749 C C . GLU A 1 93 ? -17.131 4.861 14.359 1.00 91.00 93 GLU A C 1
ATOM 751 O O . GLU A 1 93 ? -16.927 4.934 15.571 1.00 91.00 93 GLU A O 1
ATOM 756 N N . ILE A 1 94 ? -16.356 5.506 13.481 1.00 91.94 94 ILE A N 1
ATOM 757 C CA . ILE A 1 94 ? -15.283 6.424 13.895 1.00 91.94 94 ILE A CA 1
ATOM 758 C C . ILE A 1 94 ? -15.872 7.560 14.746 1.00 91.94 94 ILE A C 1
ATOM 760 O O . ILE A 1 94 ? -15.323 7.873 15.804 1.00 91.94 94 ILE A O 1
ATOM 764 N N . ALA A 1 95 ? -17.001 8.137 14.329 1.00 93.25 95 ALA A N 1
ATOM 765 C CA . ALA A 1 95 ? -17.693 9.182 15.079 1.00 93.25 95 ALA A CA 1
ATOM 766 C C . ALA A 1 95 ? -18.195 8.677 16.443 1.00 93.25 95 ALA A C 1
ATOM 768 O O . ALA A 1 95 ? -17.975 9.348 17.454 1.00 93.25 95 ALA A O 1
ATOM 769 N N . ARG A 1 96 ? -18.774 7.468 16.509 1.00 93.06 96 ARG A N 1
ATOM 770 C CA . ARG A 1 96 ? -19.157 6.814 17.775 1.00 93.06 96 ARG A CA 1
ATOM 771 C C . ARG A 1 96 ? -17.958 6.599 18.693 1.00 93.06 96 ARG A C 1
ATOM 773 O O . ARG A 1 96 ? -18.033 6.913 19.876 1.00 93.06 96 ARG A O 1
ATOM 780 N N . MET A 1 97 ? -16.832 6.114 18.167 1.00 92.75 97 MET A N 1
ATOM 781 C CA . MET A 1 97 ? -15.598 5.933 18.941 1.00 92.75 97 MET A CA 1
ATOM 782 C C . MET A 1 97 ? -15.108 7.253 19.546 1.00 92.75 97 MET A C 1
ATOM 784 O O . MET A 1 97 ? -14.737 7.281 20.720 1.00 92.75 97 MET A O 1
ATOM 788 N N . ILE A 1 98 ? -15.133 8.342 18.774 1.00 92.88 98 ILE A N 1
ATOM 789 C CA . ILE A 1 98 ? -14.768 9.677 19.261 1.00 92.88 98 ILE A CA 1
ATOM 790 C C . ILE A 1 98 ? -15.750 10.119 20.352 1.00 92.88 98 ILE A C 1
ATOM 792 O O . ILE A 1 98 ? -15.329 10.356 21.481 1.00 92.88 98 ILE A O 1
ATOM 796 N N . SER A 1 99 ? -17.054 10.133 20.060 1.00 92.75 99 SER A N 1
ATOM 797 C CA . SER A 1 99 ? -18.104 10.556 20.998 1.00 92.75 99 SER A CA 1
ATOM 798 C C . SER A 1 99 ? -18.065 9.782 22.321 1.00 92.75 99 SER A C 1
ATOM 800 O O . SER A 1 99 ? -18.190 10.367 23.396 1.00 92.75 99 SER A O 1
ATOM 802 N N . TRP A 1 100 ? -17.828 8.471 22.264 1.00 92.75 100 TRP A N 1
ATOM 803 C CA . TRP A 1 100 ? -17.833 7.617 23.445 1.00 92.75 100 TRP A CA 1
ATOM 804 C C . TRP A 1 100 ? -16.644 7.873 24.377 1.00 92.75 100 TRP A C 1
ATOM 806 O O . TRP A 1 100 ? -16.800 7.895 25.604 1.00 92.75 100 TRP A O 1
ATOM 816 N N . TYR A 1 101 ? -15.446 8.029 23.810 1.00 91.50 101 TYR A N 1
ATOM 817 C CA . TYR A 1 101 ? -14.188 8.031 24.561 1.00 91.50 101 TYR A CA 1
ATOM 818 C C . TYR A 1 101 ? -13.586 9.422 24.774 1.00 91.50 101 TYR A C 1
ATOM 820 O O . TYR A 1 101 ? -12.825 9.593 25.730 1.00 91.50 101 TYR A O 1
ATOM 828 N N . GLU A 1 102 ? -13.898 10.405 23.929 1.00 89.88 102 GLU A N 1
ATOM 829 C CA . GLU A 1 102 ? -13.324 11.750 24.008 1.00 89.88 102 GLU A CA 1
ATOM 830 C C . GLU A 1 102 ? -13.648 12.485 25.316 1.00 89.88 102 GLU A C 1
ATOM 832 O O . GLU A 1 102 ? -12.689 12.960 25.940 1.00 89.88 102 GLU A O 1
ATOM 837 N N . PRO A 1 103 ? -14.908 12.506 25.813 1.00 87.12 103 PRO A N 1
ATOM 838 C CA . PRO A 1 103 ? -15.248 13.174 27.075 1.00 87.12 103 PRO A CA 1
ATOM 839 C C . PRO A 1 103 ? -14.447 12.651 28.277 1.00 87.12 103 PRO A C 1
ATOM 841 O O . PRO A 1 103 ? -14.325 13.317 29.306 1.00 87.12 103 PRO A O 1
ATOM 844 N N . GLY A 1 104 ? -13.885 11.444 28.153 1.00 83.25 104 GLY A N 1
ATOM 845 C CA . GLY A 1 104 ? -13.252 10.728 29.244 1.00 83.25 104 GLY A CA 1
ATOM 846 C C . GLY A 1 104 ? -14.271 10.221 30.260 1.00 83.25 104 GLY A C 1
ATOM 847 O O . GLY A 1 104 ? -15.487 10.336 30.090 1.00 83.25 104 GLY A O 1
ATOM 848 N N . ARG A 1 105 ? -13.765 9.599 31.323 1.00 81.81 105 ARG A N 1
ATOM 849 C CA . ARG A 1 105 ? -14.576 9.129 32.452 1.00 81.81 105 ARG A CA 1
ATOM 850 C C . ARG A 1 105 ? -13.985 9.636 33.756 1.00 81.81 105 ARG A C 1
ATOM 852 O O . ARG A 1 105 ? -12.763 9.752 33.884 1.00 81.81 105 ARG A O 1
ATOM 859 N N . LYS A 1 106 ? -14.855 9.958 34.716 1.00 77.69 106 LYS A N 1
ATOM 860 C CA . LYS A 1 106 ? -14.437 10.363 36.060 1.00 77.69 106 LYS A CA 1
ATOM 861 C C . LYS A 1 106 ? -13.810 9.151 36.742 1.00 77.69 106 LYS A C 1
ATOM 863 O O . LYS A 1 106 ? -14.483 8.151 36.964 1.00 77.69 106 LYS A O 1
ATOM 868 N N . LYS A 1 107 ? -12.520 9.234 37.045 1.00 76.00 107 LYS A N 1
ATOM 869 C CA . LYS A 1 107 ? -11.797 8.233 37.831 1.00 76.00 107 LYS A CA 1
ATOM 870 C C . LYS A 1 107 ? -11.006 8.931 38.924 1.00 76.00 107 LYS A C 1
ATOM 872 O O . LYS A 1 107 ? -10.607 10.087 38.777 1.00 76.00 107 LYS A O 1
ATOM 877 N N . LEU A 1 108 ? -10.778 8.222 40.023 1.00 78.00 108 LEU A N 1
ATOM 878 C CA . LEU A 1 108 ? -9.795 8.648 41.007 1.00 78.00 108 LEU A CA 1
ATOM 879 C C . LEU A 1 108 ? -8.413 8.548 40.358 1.00 78.00 108 LEU A C 1
ATOM 881 O O . LEU A 1 108 ? -8.030 7.497 39.845 1.00 78.00 108 LEU A O 1
ATOM 885 N N . ARG A 1 109 ? -7.674 9.652 40.354 1.00 75.50 109 ARG A N 1
ATOM 886 C CA . ARG A 1 109 ? -6.291 9.709 39.876 1.00 75.50 109 ARG A CA 1
ATOM 887 C C . ARG A 1 109 ? -5.403 10.275 40.970 1.00 75.50 109 ARG A C 1
ATOM 889 O O . ARG A 1 109 ? -5.875 11.038 41.809 1.00 75.50 109 ARG A O 1
ATOM 896 N N . ARG A 1 110 ? -4.112 9.953 40.936 1.00 76.88 110 ARG A N 1
ATOM 897 C CA . ARG A 1 110 ? -3.141 10.604 41.822 1.00 76.88 110 ARG A CA 1
ATOM 898 C C . ARG A 1 110 ? -3.138 12.110 41.557 1.00 76.88 110 ARG A C 1
ATOM 900 O O . ARG A 1 110 ? -3.129 12.533 40.394 1.00 76.88 110 ARG A O 1
ATOM 907 N N . ALA A 1 111 ? -3.180 12.901 42.623 1.00 78.06 111 ALA A N 1
ATOM 908 C CA . ALA A 1 111 ? -2.970 14.336 42.544 1.00 78.06 111 ALA A CA 1
ATOM 909 C C . ALA A 1 111 ? -1.615 14.602 41.870 1.00 78.06 111 ALA A C 1
ATOM 911 O O . ALA A 1 111 ? -0.626 13.922 42.142 1.00 78.06 111 ALA A O 1
ATOM 912 N N . ARG A 1 112 ? -1.592 15.546 40.925 1.00 75.50 112 ARG A N 1
ATOM 913 C CA . ARG A 1 112 ? -0.339 16.005 40.316 1.00 75.50 112 ARG A CA 1
ATOM 914 C C . ARG A 1 112 ? 0.302 17.020 41.260 1.00 75.50 112 ARG A C 1
ATOM 916 O O . ARG A 1 112 ? -0.431 17.759 41.909 1.00 75.50 112 ARG A O 1
ATOM 923 N N . ASN A 1 113 ? 1.632 17.073 41.270 1.00 78.06 113 ASN A N 1
ATOM 924 C CA . ASN A 1 113 ? 2.428 17.997 42.087 1.00 78.06 113 ASN A CA 1
ATOM 925 C C . ASN A 1 113 ? 2.349 17.734 43.603 1.00 78.06 113 ASN A C 1
ATOM 927 O O . ASN A 1 113 ? 2.369 18.681 44.381 1.00 78.06 113 ASN A O 1
ATOM 931 N N . LEU A 1 114 ? 2.255 16.466 44.017 1.00 73.50 114 LEU A N 1
ATOM 932 C CA . LEU A 1 114 ? 2.543 16.102 45.408 1.00 73.50 114 LEU A CA 1
ATOM 933 C C . LEU A 1 114 ? 4.041 16.302 45.654 1.00 73.50 114 LEU A C 1
ATOM 935 O O . LEU A 1 114 ? 4.852 15.926 44.800 1.00 73.50 114 LEU A O 1
ATOM 939 N N . ARG A 1 115 ? 4.397 16.911 46.786 1.00 72.38 115 ARG A N 1
ATOM 940 C CA . ARG A 1 115 ? 5.791 16.942 47.246 1.00 72.38 115 ARG A CA 1
ATOM 941 C C . ARG A 1 115 ? 6.217 15.530 47.665 1.00 72.38 115 ARG A C 1
ATOM 943 O O . ARG A 1 115 ? 5.371 14.678 47.924 1.00 72.38 115 ARG A O 1
ATOM 950 N N . GLU A 1 116 ? 7.519 15.265 47.661 1.00 73.44 116 GLU A N 1
ATOM 951 C CA . GLU A 1 116 ? 8.085 13.921 47.873 1.00 73.44 116 GLU A CA 1
ATOM 952 C C . GLU A 1 116 ? 7.749 13.336 49.262 1.00 73.44 116 GLU A C 1
ATOM 954 O O . GLU A 1 116 ? 7.707 12.121 49.438 1.00 73.44 116 GLU A O 1
ATOM 959 N N . ASP A 1 117 ? 7.431 14.209 50.217 1.00 81.50 117 ASP A N 1
ATOM 960 C CA . ASP A 1 117 ? 7.035 13.948 51.601 1.00 81.50 117 ASP A CA 1
ATOM 961 C C . ASP A 1 117 ? 5.510 13.865 51.823 1.00 81.50 117 ASP A C 1
ATOM 963 O O . ASP A 1 117 ? 5.061 13.487 52.907 1.00 81.50 117 ASP A O 1
ATOM 967 N N . GLU A 1 118 ? 4.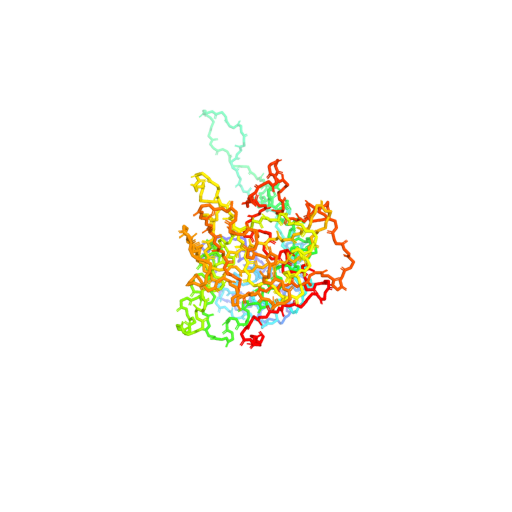687 14.176 50.816 1.00 75.12 118 GLU A N 1
ATOM 968 C CA . GLU A 1 118 ? 3.229 14.139 50.948 1.00 75.12 118 GLU A CA 1
ATOM 969 C C . GLU A 1 118 ? 2.642 12.755 50.606 1.00 75.12 118 GLU A C 1
ATOM 971 O O . GLU A 1 118 ? 2.977 12.152 49.579 1.00 75.12 118 GLU A O 1
ATOM 976 N N . PRO A 1 119 ? 1.690 12.240 51.411 1.00 77.75 119 PRO A N 1
ATOM 977 C CA . PRO A 1 119 ? 1.036 10.971 51.124 1.00 77.75 119 PRO A CA 1
ATOM 978 C C . PRO A 1 119 ? 0.258 11.031 49.804 1.00 77.75 119 PRO A C 1
ATOM 980 O O . PRO A 1 119 ? -0.329 12.052 49.435 1.00 77.75 119 PRO A O 1
ATOM 983 N N . VAL A 1 120 ? 0.201 9.897 49.095 1.00 80.62 120 VAL A N 1
ATOM 984 C CA . VAL A 1 120 ? -0.489 9.785 47.802 1.00 80.62 120 VAL A CA 1
ATOM 985 C C . VAL A 1 120 ? -1.969 10.149 47.946 1.00 80.62 120 VAL A C 1
ATOM 987 O O . VAL A 1 120 ? -2.794 9.338 48.365 1.00 80.62 120 VAL A O 1
ATOM 990 N N . LYS A 1 121 ? -2.328 11.367 47.533 1.00 82.94 121 LYS A N 1
ATOM 991 C CA . LYS A 1 121 ? -3.714 11.839 47.517 1.00 82.94 121 LYS A CA 1
ATOM 992 C C . LYS A 1 121 ? -4.397 11.448 46.210 1.00 82.94 121 LYS A C 1
ATOM 994 O O . LYS A 1 121 ? -3.956 11.826 45.123 1.00 82.94 121 LYS A O 1
ATOM 999 N N . MET A 1 122 ? -5.500 10.711 46.306 1.00 83.00 122 MET A N 1
ATOM 1000 C CA . MET A 1 122 ? -6.358 10.396 45.162 1.00 83.00 122 MET A CA 1
ATOM 1001 C C . MET A 1 122 ? -7.417 11.489 45.011 1.00 83.00 122 MET A C 1
ATOM 1003 O O . MET A 1 122 ? -8.174 11.758 45.938 1.00 83.00 122 MET A O 1
ATOM 1007 N N . VAL A 1 123 ? -7.476 12.124 43.843 1.00 79.12 123 VAL A N 1
ATOM 1008 C CA . VAL A 1 123 ? -8.461 13.162 43.518 1.00 79.12 123 VAL A CA 1
ATOM 1009 C C . VAL A 1 123 ? -9.354 12.710 42.361 1.00 79.12 123 VAL A C 1
ATOM 1011 O O . VAL A 1 123 ? -8.864 12.067 41.424 1.00 79.12 123 VAL A O 1
ATOM 1014 N N . PRO A 1 124 ? -10.655 13.043 42.370 1.00 75.94 124 PRO A N 1
ATOM 1015 C CA . PRO A 1 124 ? -11.515 12.829 41.215 1.00 75.94 124 PRO A CA 1
ATOM 1016 C C . PRO A 1 124 ? -11.005 13.629 40.009 1.00 75.94 124 PRO A C 1
ATOM 1018 O O . PRO A 1 124 ? -10.724 14.822 40.111 1.00 75.94 124 PRO A O 1
ATOM 1021 N N . GLY A 1 125 ? -10.891 12.992 38.847 1.00 77.25 125 GLY A N 1
ATOM 1022 C CA . GLY A 1 125 ? -10.531 13.675 37.608 1.00 77.25 125 GLY A CA 1
ATOM 1023 C C . GLY A 1 125 ? -11.030 12.938 36.373 1.00 77.25 125 GLY A C 1
ATOM 1024 O O . GLY A 1 125 ? -11.143 11.712 36.362 1.00 77.25 125 GLY A O 1
ATOM 1025 N N . ALA A 1 126 ? -11.321 13.681 35.307 1.00 77.75 126 ALA A N 1
ATOM 1026 C CA . ALA A 1 126 ? -11.610 13.073 34.016 1.00 77.75 126 ALA A CA 1
ATOM 1027 C C . ALA A 1 126 ? -10.319 12.480 33.441 1.00 77.75 126 ALA A C 1
ATOM 1029 O O . ALA A 1 126 ? -9.317 13.178 33.274 1.00 77.75 126 ALA A O 1
ATOM 1030 N N . THR A 1 127 ? -10.337 11.183 33.150 1.00 79.44 127 THR A N 1
ATOM 1031 C CA . THR A 1 127 ? -9.277 10.525 32.385 1.00 79.44 127 THR A CA 1
ATOM 1032 C C . THR A 1 127 ? -9.850 10.132 31.036 1.00 79.44 127 THR A C 1
ATOM 1034 O O . THR A 1 127 ? -10.834 9.394 30.960 1.00 79.44 127 THR A O 1
ATOM 1037 N N . THR A 1 128 ? -9.245 10.657 29.976 1.00 85.00 128 THR A N 1
ATOM 1038 C CA . THR A 1 128 ? -9.597 10.345 28.592 1.00 85.00 128 THR A CA 1
ATOM 1039 C C . THR A 1 128 ? -8.475 9.549 27.944 1.00 85.00 128 THR A C 1
ATOM 1041 O O . THR A 1 128 ? -7.295 9.778 28.214 1.00 85.00 128 THR A O 1
ATOM 1044 N N . VAL A 1 129 ? -8.851 8.601 27.090 1.00 85.75 129 VAL A N 1
ATOM 1045 C CA . VAL A 1 129 ? -7.903 7.870 26.238 1.00 85.75 129 VAL A CA 1
ATOM 1046 C C . VAL A 1 129 ? -7.552 8.668 24.976 1.00 85.75 129 VAL A C 1
ATOM 1048 O O . VAL A 1 129 ? -6.562 8.365 24.311 1.00 85.75 129 VAL A O 1
ATOM 1051 N N . PHE A 1 130 ? -8.314 9.724 24.666 1.00 87.25 130 PHE A N 1
ATOM 1052 C CA . PHE A 1 130 ? -8.069 10.630 23.545 1.00 87.25 130 PHE A CA 1
ATOM 1053 C C . PHE A 1 130 ? -6.981 11.657 23.885 1.00 87.25 130 PHE A C 1
ATOM 1055 O O . PHE A 1 130 ? -7.229 12.831 24.155 1.00 87.25 130 PHE A O 1
ATOM 1062 N N . THR A 1 131 ? -5.732 11.196 23.866 1.00 88.81 131 THR A N 1
ATOM 1063 C CA . THR A 1 131 ? -4.558 12.082 23.861 1.00 88.81 131 THR A CA 1
ATOM 1064 C C . THR A 1 131 ? -4.467 12.862 22.542 1.00 88.81 131 THR A C 1
ATOM 1066 O O . THR A 1 131 ? -5.109 12.497 21.557 1.00 88.81 131 THR A O 1
ATOM 1069 N N . THR A 1 132 ? -3.619 13.894 22.473 1.00 88.44 132 THR A N 1
ATOM 1070 C CA . THR A 1 132 ? -3.364 14.652 21.230 1.00 88.44 132 THR A CA 1
ATOM 1071 C C . THR A 1 132 ? -3.004 13.733 20.059 1.00 88.44 132 THR A C 1
ATOM 1073 O O . THR A 1 132 ? -3.594 13.837 18.988 1.00 88.44 132 THR A O 1
ATOM 1076 N N . LYS A 1 133 ? -2.132 12.742 20.293 1.00 88.81 133 LYS A N 1
ATOM 1077 C CA . LYS A 1 133 ? -1.740 11.754 19.274 1.00 88.81 133 LYS A CA 1
ATOM 1078 C C . LYS A 1 133 ? -2.921 10.908 18.793 1.00 88.81 133 LYS A C 1
ATOM 1080 O O . LYS A 1 133 ? -3.028 10.617 17.605 1.00 88.81 133 LYS A O 1
ATOM 1085 N N . VAL A 1 134 ? -3.809 10.509 19.706 1.00 89.38 134 VAL A N 1
ATOM 1086 C CA . VAL A 1 134 ? -5.006 9.726 19.361 1.00 89.38 134 VAL A CA 1
ATOM 1087 C C . VAL A 1 134 ? -5.988 10.583 18.563 1.00 89.38 134 VAL A C 1
ATOM 1089 O O . VAL A 1 134 ? -6.483 10.116 17.542 1.00 89.38 134 VAL A O 1
ATOM 1092 N N . ARG A 1 135 ? -6.204 11.850 18.941 1.00 90.88 135 ARG A N 1
ATOM 1093 C CA . ARG A 1 135 ? -7.033 12.786 18.159 1.00 90.88 135 ARG A CA 1
ATOM 1094 C C . ARG A 1 135 ? -6.519 12.948 16.735 1.00 90.88 135 ARG A C 1
ATOM 1096 O O . ARG A 1 135 ? -7.279 12.760 15.790 1.00 90.88 135 ARG A O 1
ATOM 1103 N N . GLU A 1 136 ? -5.228 13.222 16.572 1.00 90.19 136 GLU A N 1
ATOM 1104 C CA . GLU A 1 136 ? -4.609 13.333 15.247 1.00 90.19 136 GLU A CA 1
ATOM 1105 C C . GLU A 1 136 ? -4.748 12.043 14.436 1.00 90.19 136 GLU A C 1
ATOM 1107 O O . GLU A 1 136 ? -4.985 12.087 13.228 1.00 90.19 136 GLU A O 1
ATOM 1112 N N . HIS A 1 137 ? -4.610 10.885 15.085 1.00 88.94 137 HIS A N 1
ATOM 1113 C CA . HIS A 1 137 ? -4.792 9.601 14.424 1.00 88.94 137 HIS A CA 1
ATOM 1114 C C . HIS A 1 137 ? -6.220 9.435 13.897 1.00 88.94 137 HIS A C 1
ATOM 1116 O O . HIS A 1 137 ? -6.393 9.104 12.726 1.00 88.94 137 HIS A O 1
ATOM 1122 N N . TYR A 1 138 ? -7.233 9.706 14.723 1.00 91.00 138 TYR A N 1
ATOM 1123 C CA . TYR A 1 138 ? -8.639 9.616 14.321 1.00 91.00 138 TYR A CA 1
ATOM 1124 C C . TYR A 1 138 ? -9.007 10.652 13.246 1.00 91.00 138 TYR A C 1
ATOM 1126 O O . TYR A 1 138 ? -9.714 10.312 12.299 1.00 91.00 138 TYR A O 1
ATOM 1134 N N . ALA A 1 139 ? -8.457 11.867 13.315 1.00 89.38 139 ALA A N 1
ATOM 1135 C CA . ALA A 1 139 ? -8.623 12.886 12.275 1.00 89.38 139 ALA A CA 1
ATOM 1136 C C . ALA A 1 139 ? -8.007 12.458 10.930 1.00 89.38 139 ALA A C 1
ATOM 1138 O O . ALA A 1 139 ? -8.578 12.692 9.870 1.00 89.38 139 ALA A O 1
ATOM 1139 N N . LYS A 1 140 ? -6.853 11.780 10.949 1.00 88.38 140 LYS A N 1
ATOM 1140 C CA . LYS A 1 140 ? -6.262 11.187 9.737 1.00 88.38 140 LYS A CA 1
ATOM 1141 C C . LYS A 1 140 ? -7.076 9.993 9.240 1.00 88.38 140 LYS A C 1
ATOM 1143 O O . LYS A 1 140 ? -7.201 9.798 8.030 1.00 88.38 140 LYS A O 1
ATOM 1148 N N . LEU A 1 141 ? -7.622 9.193 10.156 1.00 87.19 141 LEU A N 1
ATOM 1149 C CA . LEU A 1 141 ? -8.412 8.003 9.846 1.00 87.19 141 LEU A CA 1
ATOM 1150 C C . LEU A 1 141 ? -9.705 8.344 9.097 1.00 87.19 141 LEU A C 1
ATOM 1152 O O . LEU A 1 141 ? -10.094 7.589 8.210 1.00 87.19 141 LEU A O 1
ATOM 1156 N N . SER A 1 142 ? -10.326 9.485 9.405 1.00 87.44 142 SER A N 1
ATOM 1157 C CA . SER A 1 142 ? -11.556 9.951 8.756 1.00 87.44 142 SER A CA 1
ATOM 1158 C C . SER A 1 142 ? -11.347 10.553 7.356 1.00 87.44 142 SER A C 1
ATOM 1160 O O . SER A 1 142 ? -12.323 10.809 6.648 1.00 87.44 142 SER A O 1
ATOM 1162 N N . THR A 1 143 ? -10.099 10.741 6.907 1.00 88.56 143 THR A N 1
ATOM 1163 C CA . THR A 1 143 ? -9.811 11.270 5.562 1.00 88.56 143 THR A CA 1
ATOM 1164 C C . THR A 1 143 ? -10.254 10.305 4.458 1.00 88.56 143 THR A C 1
ATOM 1166 O O . THR A 1 143 ? -10.119 9.084 4.574 1.00 88.56 143 THR A O 1
ATOM 1169 N N . ALA A 1 144 ? -10.746 10.851 3.339 1.00 85.62 144 ALA A N 1
ATOM 1170 C CA . ALA A 1 144 ? -11.262 10.057 2.221 1.00 85.62 144 ALA A CA 1
ATOM 1171 C C . ALA A 1 144 ? -10.237 9.038 1.690 1.00 85.62 144 ALA A C 1
ATOM 1173 O O . ALA A 1 144 ? -10.576 7.869 1.509 1.00 85.62 144 ALA A O 1
ATOM 1174 N N . LEU A 1 145 ? -8.978 9.460 1.525 1.00 81.25 145 LEU A N 1
ATOM 1175 C CA . LEU A 1 145 ? -7.890 8.601 1.052 1.00 81.25 145 LEU A CA 1
ATOM 1176 C C . LEU A 1 145 ? -7.619 7.435 2.013 1.00 81.25 145 LEU A C 1
ATOM 1178 O O . LEU A 1 145 ? -7.445 6.294 1.579 1.00 81.25 145 LEU A O 1
ATOM 1182 N N . LYS A 1 146 ? -7.606 7.695 3.327 1.00 83.12 146 LYS A N 1
ATOM 1183 C CA . LYS A 1 146 ? -7.335 6.654 4.323 1.00 83.12 146 LYS A CA 1
ATOM 1184 C C . LYS A 1 146 ? -8.468 5.636 4.384 1.00 83.12 146 LYS A C 1
ATOM 1186 O O . LYS A 1 146 ? -8.194 4.436 4.392 1.00 83.12 146 LYS A O 1
ATOM 1191 N N . ILE A 1 147 ? -9.716 6.104 4.358 1.00 86.50 147 ILE A N 1
ATOM 1192 C CA . ILE A 1 147 ? -10.903 5.243 4.294 1.00 86.50 147 ILE A CA 1
ATOM 1193 C C . ILE A 1 147 ? -10.883 4.398 3.020 1.00 86.50 147 ILE A C 1
ATOM 1195 O O . ILE A 1 147 ? -11.127 3.196 3.085 1.00 86.50 147 ILE A O 1
ATOM 1199 N N . GLU A 1 148 ? -10.560 4.982 1.865 1.00 83.06 148 GLU A N 1
ATOM 1200 C CA . GLU A 1 148 ? -10.466 4.233 0.610 1.00 83.06 148 GLU A CA 1
ATOM 1201 C C . GLU A 1 148 ? -9.396 3.138 0.679 1.00 83.06 148 GLU A C 1
ATOM 1203 O O . GLU A 1 148 ? -9.663 1.993 0.308 1.00 83.06 148 GLU A O 1
ATOM 1208 N N . GLY A 1 149 ? -8.211 3.463 1.203 1.00 79.50 149 GLY A N 1
ATOM 1209 C CA . GLY A 1 149 ? -7.140 2.492 1.410 1.00 79.50 149 GLY A CA 1
ATOM 1210 C C . GLY A 1 149 ? -7.562 1.346 2.333 1.00 79.50 149 GLY A C 1
ATOM 1211 O O . GLY A 1 149 ? -7.372 0.179 1.990 1.00 79.50 149 GLY A O 1
ATOM 1212 N N . LEU A 1 150 ? -8.192 1.655 3.470 1.00 82.94 150 LEU A N 1
ATOM 1213 C CA . LEU A 1 150 ? -8.711 0.644 4.398 1.00 82.94 150 LEU A CA 1
ATOM 1214 C C . LEU A 1 150 ? -9.812 -0.213 3.766 1.00 82.94 150 LEU A C 1
ATOM 1216 O O . LEU A 1 150 ? -9.844 -1.420 3.986 1.00 82.94 150 LEU A O 1
ATOM 1220 N N . TRP A 1 151 ? -10.672 0.375 2.935 1.00 82.69 151 TRP A N 1
ATOM 1221 C CA . TRP A 1 151 ? -11.732 -0.354 2.240 1.00 82.69 151 TRP A CA 1
ATOM 1222 C C . TRP A 1 151 ? -11.189 -1.336 1.198 1.00 82.69 151 TRP A C 1
ATOM 1224 O O . TRP A 1 151 ? -11.662 -2.473 1.088 1.00 82.69 151 TRP A O 1
ATOM 1234 N N . LYS A 1 152 ? -10.157 -0.924 0.453 1.00 79.25 152 LYS A N 1
ATOM 1235 C CA . LYS A 1 152 ? -9.420 -1.810 -0.460 1.00 79.25 152 LYS A CA 1
ATOM 1236 C C . LYS A 1 152 ? -8.793 -2.966 0.317 1.00 79.25 152 LYS A C 1
ATOM 1238 O O . LYS A 1 152 ? -8.985 -4.120 -0.058 1.00 79.25 152 LYS A O 1
ATOM 1243 N N . TRP A 1 153 ? -8.152 -2.680 1.450 1.00 79.31 153 TRP A N 1
ATOM 1244 C CA . TRP A 1 153 ? -7.609 -3.713 2.335 1.00 79.31 153 TRP A CA 1
ATOM 1245 C C . TRP A 1 153 ? -8.673 -4.659 2.893 1.00 79.31 153 TRP A C 1
ATOM 1247 O O . TRP A 1 153 ? -8.441 -5.865 2.926 1.00 79.31 153 TRP A O 1
ATOM 1257 N N . ALA A 1 154 ? -9.842 -4.152 3.283 1.00 79.38 154 ALA A N 1
ATOM 1258 C CA . ALA A 1 154 ? -10.960 -4.980 3.728 1.00 79.38 154 ALA A CA 1
ATOM 1259 C C . ALA A 1 154 ? -11.457 -5.906 2.607 1.00 79.38 154 ALA A C 1
ATOM 1261 O O . ALA A 1 154 ? -11.744 -7.076 2.848 1.00 79.38 154 ALA A O 1
ATOM 1262 N N . THR A 1 155 ? -11.501 -5.412 1.368 1.00 79.25 155 THR A N 1
ATOM 1263 C CA . THR A 1 155 ? -11.870 -6.212 0.190 1.00 79.25 155 THR A CA 1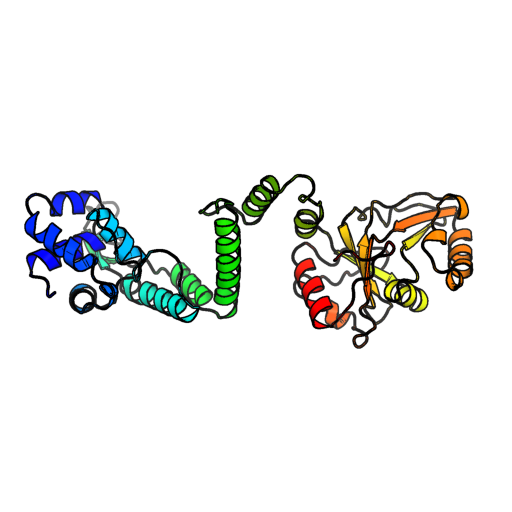
ATOM 1264 C C . THR A 1 155 ? -10.865 -7.331 -0.061 1.00 79.25 155 THR A C 1
ATOM 1266 O O . THR A 1 155 ? -11.267 -8.482 -0.213 1.00 79.25 155 THR A O 1
ATOM 1269 N N . VAL A 1 156 ? -9.567 -7.019 -0.014 1.00 76.25 156 VAL A N 1
ATOM 1270 C CA . VAL A 1 156 ? -8.496 -8.022 -0.116 1.00 76.25 156 VAL A CA 1
ATOM 1271 C C . VAL A 1 156 ? -8.603 -9.045 1.015 1.00 76.25 156 VAL A C 1
ATOM 1273 O O . VAL A 1 156 ? -8.568 -10.242 0.756 1.00 76.25 156 VAL A O 1
ATOM 1276 N N . ALA A 1 157 ? -8.797 -8.601 2.260 1.00 74.06 157 ALA A N 1
ATOM 12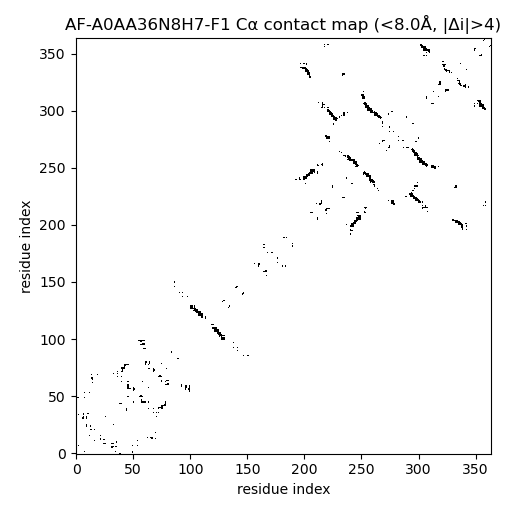77 C CA . ALA A 1 157 ? -8.929 -9.490 3.412 1.00 74.06 157 ALA A CA 1
ATOM 1278 C C . ALA A 1 157 ? -10.122 -10.451 3.277 1.00 74.06 157 ALA A C 1
ATOM 1280 O O . ALA A 1 157 ? -9.982 -11.632 3.584 1.00 74.06 157 ALA A O 1
ATOM 1281 N N . ARG A 1 158 ? -11.266 -9.980 2.762 1.00 75.88 158 ARG A N 1
ATOM 1282 C CA . ARG A 1 158 ? -12.416 -10.843 2.445 1.00 75.88 158 ARG A CA 1
ATOM 1283 C C . ARG A 1 158 ? -12.095 -11.850 1.345 1.00 75.88 158 ARG A C 1
ATOM 1285 O O . ARG A 1 158 ? -12.467 -13.011 1.475 1.00 75.88 158 ARG A O 1
ATOM 1292 N N . GLY A 1 159 ? -11.402 -11.419 0.289 1.00 75.38 159 GLY A N 1
ATOM 1293 C CA . GLY A 1 159 ? -10.957 -12.305 -0.789 1.00 75.38 159 GLY A CA 1
ATOM 1294 C C . GLY A 1 159 ? -10.056 -13.427 -0.273 1.00 75.38 159 GLY A C 1
ATOM 1295 O O . GLY A 1 159 ? -10.311 -14.592 -0.558 1.00 75.38 159 GLY A O 1
ATOM 1296 N N . LEU A 1 160 ? -9.072 -13.083 0.564 1.00 73.94 160 LEU A N 1
ATOM 1297 C CA . LEU A 1 160 ? -8.177 -14.048 1.210 1.00 73.94 160 LEU A CA 1
ATOM 1298 C C . LEU A 1 160 ? -8.944 -15.023 2.108 1.00 73.94 160 LEU A C 1
ATOM 1300 O O . LEU A 1 160 ? -8.785 -16.230 1.971 1.00 73.94 160 LEU A O 1
ATOM 1304 N N . HIS A 1 161 ? -9.832 -14.514 2.965 1.00 72.25 161 HIS A N 1
ATOM 1305 C CA . HIS A 1 161 ? -10.645 -15.362 3.836 1.00 72.25 161 HIS A CA 1
ATOM 1306 C C . HIS A 1 161 ? -11.538 -16.323 3.034 1.00 72.25 161 HIS A C 1
ATOM 1308 O O . HIS A 1 161 ? -11.647 -17.496 3.379 1.00 72.25 161 HIS A O 1
ATOM 1314 N N . LYS A 1 162 ? -12.160 -15.857 1.941 1.00 75.00 162 LYS A N 1
ATOM 1315 C CA . LYS A 1 162 ? -12.965 -16.706 1.045 1.00 75.00 162 LYS A CA 1
ATOM 1316 C C . LYS A 1 162 ? -12.121 -17.789 0.363 1.00 75.00 162 LYS A C 1
ATOM 1318 O O . LYS A 1 162 ? -12.624 -18.878 0.125 1.00 75.00 162 LYS A O 1
ATOM 1323 N N . ALA A 1 163 ? -10.853 -17.501 0.085 1.00 73.12 163 ALA A N 1
ATOM 1324 C CA . ALA A 1 163 ? -9.891 -18.459 -0.452 1.00 73.12 163 ALA A CA 1
ATOM 1325 C C . ALA A 1 163 ? -9.311 -19.417 0.611 1.00 73.12 163 ALA A C 1
ATOM 1327 O O . ALA A 1 163 ? -8.390 -20.168 0.306 1.00 73.12 163 ALA A O 1
ATOM 1328 N N . GLY A 1 164 ? -9.796 -19.378 1.859 1.00 77.06 164 GLY A N 1
ATOM 1329 C CA . GLY A 1 164 ? -9.266 -20.195 2.955 1.00 77.06 164 GLY A CA 1
ATOM 1330 C C . GLY A 1 164 ? -7.882 -19.755 3.440 1.00 77.06 164 GLY A C 1
ATOM 1331 O O . GLY A 1 164 ? -7.259 -20.463 4.227 1.00 77.06 164 GLY A O 1
ATOM 1332 N N . VAL A 1 165 ? -7.395 -18.589 3.001 1.00 71.75 165 VAL A N 1
ATOM 1333 C CA . VAL A 1 165 ? -6.115 -18.031 3.439 1.00 71.75 165 VAL A CA 1
ATOM 1334 C C . VAL A 1 165 ? -6.333 -17.316 4.773 1.00 71.75 165 VAL A C 1
ATOM 1336 O O . VAL A 1 165 ? -7.020 -16.284 4.805 1.00 71.75 165 VAL A O 1
ATOM 1339 N N . PRO A 1 166 ? -5.771 -17.821 5.887 1.00 64.44 166 PRO A N 1
ATOM 1340 C CA . PRO A 1 166 ? -5.965 -17.204 7.185 1.00 64.44 166 PRO A CA 1
ATOM 1341 C C . PRO A 1 166 ? -5.336 -15.811 7.180 1.00 64.44 166 PRO A C 1
ATOM 1343 O O . PRO A 1 166 ? -4.138 -15.618 6.962 1.00 64.44 166 PRO A O 1
ATOM 1346 N N . VAL A 1 167 ? -6.170 -14.803 7.421 1.00 61.53 167 VAL A N 1
ATOM 1347 C CA . VAL A 1 167 ? -5.693 -13.435 7.584 1.00 61.53 167 VAL A CA 1
ATOM 1348 C C . VAL A 1 167 ? -5.067 -13.340 8.967 1.00 61.53 167 VAL A C 1
ATOM 1350 O O . VAL A 1 167 ? -5.778 -13.254 9.964 1.00 61.53 167 VAL A O 1
ATOM 1353 N N . VAL A 1 168 ? -3.735 -13.332 9.031 1.00 60.41 168 VAL A N 1
ATOM 1354 C CA . VAL A 1 168 ? -3.024 -13.067 10.286 1.00 60.41 168 VAL A CA 1
ATOM 1355 C C . VAL A 1 168 ? -3.424 -11.670 10.774 1.00 60.41 168 VAL A C 1
ATOM 1357 O O . VAL A 1 168 ? -3.142 -10.658 10.122 1.00 60.41 168 VAL A O 1
ATOM 1360 N N . SER A 1 169 ? -4.153 -11.619 11.888 1.00 51.50 169 SER A N 1
ATOM 1361 C CA . SER A 1 169 ? -4.565 -10.384 12.553 1.00 51.50 169 SER A CA 1
ATOM 1362 C C . SER A 1 169 ? -3.503 -9.955 13.566 1.00 51.50 169 SER A C 1
ATOM 1364 O O . SER A 1 169 ? -3.088 -10.764 14.390 1.00 51.50 169 SER A O 1
ATOM 1366 N N . GLY A 1 170 ? -3.087 -8.687 13.535 1.00 56.19 170 GLY A N 1
ATOM 1367 C CA . GLY A 1 170 ? -2.096 -8.115 14.453 1.00 56.19 170 GLY A CA 1
ATOM 1368 C C . GLY A 1 170 ? -1.244 -7.033 13.785 1.00 56.19 170 GLY A C 1
ATOM 1369 O O . GLY A 1 170 ? -1.371 -6.785 12.585 1.00 56.19 170 GLY A O 1
ATOM 1370 N N . THR A 1 171 ? -0.360 -6.388 14.548 1.00 50.28 171 THR A N 1
ATOM 1371 C CA . THR A 1 171 ? 0.703 -5.502 14.038 1.00 50.28 171 THR A CA 1
ATOM 1372 C C . THR A 1 171 ? 1.855 -6.330 13.465 1.00 50.28 171 THR A C 1
ATOM 1374 O O . THR A 1 171 ? 2.963 -6.320 13.988 1.00 50.28 171 THR A O 1
ATOM 1377 N N . ILE A 1 172 ? 1.591 -7.081 12.397 1.00 52.62 172 ILE A N 1
ATOM 1378 C CA . ILE A 1 172 ? 2.657 -7.625 11.548 1.00 52.62 172 ILE A CA 1
ATOM 1379 C C . ILE A 1 172 ? 2.933 -6.642 10.417 1.00 52.62 172 ILE A C 1
ATOM 1381 O O . ILE A 1 172 ? 2.023 -5.944 9.956 1.00 52.62 172 ILE A O 1
ATOM 1385 N N . SER A 1 173 ? 4.187 -6.558 9.978 1.00 55.22 173 SER A N 1
ATOM 1386 C CA . SER A 1 173 ? 4.523 -5.686 8.856 1.00 55.22 173 SER A CA 1
ATOM 1387 C C . SER A 1 173 ? 3.806 -6.175 7.589 1.00 55.22 173 SER A C 1
ATOM 1389 O O . SER A 1 173 ? 3.527 -7.370 7.426 1.00 55.22 173 SER A O 1
ATOM 1391 N N . VAL A 1 174 ? 3.470 -5.253 6.685 1.00 54.72 174 VAL A N 1
ATOM 1392 C CA . VAL A 1 174 ? 2.783 -5.590 5.427 1.00 54.72 174 VAL A CA 1
ATOM 1393 C C . VAL A 1 174 ? 3.622 -6.597 4.627 1.00 54.72 174 VAL A C 1
ATOM 1395 O O . VAL A 1 174 ? 3.082 -7.535 4.047 1.00 54.72 174 VAL A O 1
ATOM 1398 N N . GLU A 1 175 ? 4.944 -6.472 4.690 1.00 53.59 175 GLU A N 1
ATOM 1399 C CA . GLU A 1 175 ? 5.931 -7.352 4.065 1.00 53.59 175 GLU A CA 1
ATOM 1400 C C . GLU A 1 175 ? 5.884 -8.778 4.632 1.00 53.59 175 GLU A C 1
ATOM 1402 O O . GLU A 1 175 ? 5.906 -9.740 3.864 1.00 53.59 175 GLU A O 1
ATOM 1407 N N . GLN A 1 176 ? 5.766 -8.937 5.956 1.00 62.25 176 GLN A N 1
ATOM 1408 C CA . GLN A 1 176 ? 5.606 -10.254 6.583 1.00 62.25 176 GLN A CA 1
ATOM 1409 C C . GLN A 1 176 ? 4.291 -10.917 6.164 1.00 62.25 176 GLN A C 1
ATOM 1411 O O . GLN A 1 176 ? 4.274 -12.103 5.832 1.00 62.25 176 GLN A O 1
ATOM 1416 N N . LYS A 1 177 ? 3.198 -10.146 6.114 1.00 61.56 177 LYS A N 1
ATOM 1417 C CA . LYS A 1 177 ? 1.892 -10.647 5.670 1.00 61.56 177 LYS A CA 1
ATOM 1418 C C . LYS A 1 177 ? 1.935 -11.126 4.219 1.00 61.56 177 LYS A C 1
ATOM 1420 O O . LYS A 1 177 ? 1.441 -12.210 3.919 1.00 61.56 177 LYS A O 1
ATOM 1425 N N . TRP A 1 178 ? 2.558 -10.356 3.329 1.00 62.69 178 TRP A N 1
ATOM 1426 C CA . TRP A 1 178 ? 2.725 -10.755 1.931 1.00 62.69 178 TRP A CA 1
ATOM 1427 C C . TRP A 1 178 ? 3.641 -11.962 1.768 1.00 62.69 178 TRP A C 1
ATOM 1429 O O . TRP A 1 178 ? 3.323 -12.848 0.979 1.00 62.69 178 TRP A O 1
ATOM 1439 N N . SER A 1 179 ? 4.725 -12.051 2.542 1.00 63.81 179 SER A N 1
ATOM 1440 C CA . SER A 1 179 ? 5.583 -13.240 2.550 1.00 63.81 179 SER A CA 1
ATOM 1441 C C . SER A 1 179 ? 4.799 -14.499 2.931 1.00 63.81 179 SER A C 1
ATOM 1443 O O . SER A 1 179 ? 4.992 -15.549 2.322 1.00 63.81 179 SER A O 1
ATOM 1445 N N . HIS A 1 180 ? 3.897 -14.389 3.908 1.00 66.50 180 HIS A N 1
ATOM 1446 C CA . HIS A 1 180 ? 3.060 -15.497 4.357 1.00 66.50 180 HIS A CA 1
ATOM 1447 C C . HIS A 1 180 ? 2.035 -15.909 3.290 1.00 66.50 180 HIS A C 1
ATOM 1449 O O . HIS A 1 180 ? 1.933 -17.085 2.950 1.00 66.50 180 HIS A O 1
ATOM 1455 N N . ILE A 1 181 ? 1.348 -14.941 2.675 1.00 64.56 181 ILE A N 1
ATOM 1456 C CA . ILE A 1 181 ? 0.429 -15.204 1.554 1.00 64.56 181 ILE A CA 1
ATOM 1457 C C . ILE A 1 181 ? 1.179 -15.884 0.400 1.00 64.56 181 ILE A C 1
ATOM 1459 O O . ILE A 1 181 ? 0.696 -16.864 -0.155 1.00 64.56 181 ILE A O 1
ATOM 1463 N N . ASN A 1 182 ? 2.393 -15.429 0.083 1.00 63.78 182 ASN A N 1
ATOM 1464 C CA . ASN A 1 182 ? 3.207 -16.025 -0.973 1.00 63.78 182 ASN A CA 1
ATOM 1465 C C . ASN A 1 182 ? 3.599 -17.480 -0.663 1.00 63.78 182 ASN A C 1
ATOM 1467 O O . ASN A 1 182 ? 3.585 -18.324 -1.554 1.00 63.78 182 ASN A O 1
ATOM 1471 N N . SER A 1 183 ? 3.892 -17.811 0.600 1.00 67.69 183 SER A N 1
ATOM 1472 C CA . SER A 1 183 ? 4.146 -19.208 0.987 1.00 67.69 183 SER A CA 1
ATOM 1473 C C . SER A 1 183 ? 2.929 -20.123 0.826 1.00 67.69 183 SER A C 1
ATOM 1475 O O . SER A 1 183 ? 3.103 -21.326 0.653 1.00 67.69 183 SER A O 1
ATOM 1477 N N . MET A 1 184 ? 1.713 -19.572 0.817 1.00 64.06 184 MET A N 1
ATOM 1478 C CA . MET 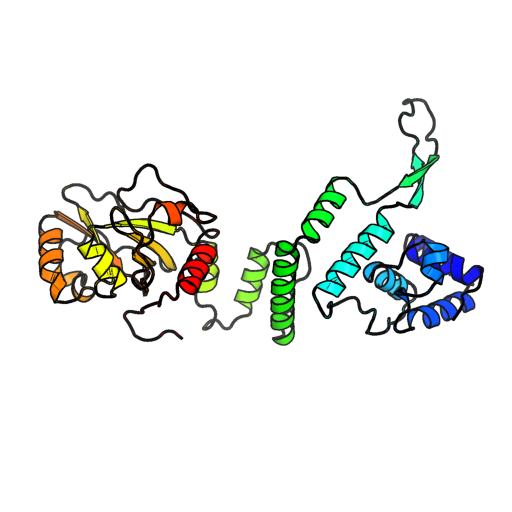A 1 184 ? 0.474 -20.336 0.641 1.00 64.06 184 MET A CA 1
ATOM 1479 C C . MET A 1 184 ? 0.085 -20.544 -0.825 1.00 64.06 184 MET A C 1
ATOM 1481 O O . MET A 1 184 ? -0.733 -21.410 -1.115 1.00 64.06 184 MET A O 1
ATOM 1485 N N . LEU A 1 185 ? 0.664 -19.781 -1.756 1.00 57.91 185 LEU A N 1
ATOM 1486 C CA . LEU A 1 185 ? 0.434 -19.982 -3.187 1.00 57.91 185 LEU A CA 1
ATOM 1487 C C . LEU A 1 185 ? 1.172 -21.244 -3.681 1.00 57.91 185 LEU A C 1
ATOM 1489 O O . LEU A 1 185 ? 2.270 -21.522 -3.183 1.00 57.91 185 LEU A O 1
ATOM 1493 N N . PRO A 1 186 ? 0.626 -21.993 -4.661 1.00 58.78 186 PRO A N 1
ATOM 1494 C CA . PRO A 1 186 ? 1.342 -23.075 -5.340 1.00 58.78 186 PRO A CA 1
ATOM 1495 C C . PRO A 1 186 ? 2.675 -22.578 -5.900 1.00 58.78 186 PRO A C 1
ATOM 1497 O O . PRO A 1 186 ? 2.760 -21.443 -6.363 1.00 58.78 186 PRO A O 1
ATOM 1500 N N . GLN A 1 187 ? 3.722 -23.406 -5.878 1.00 57.47 187 GLN A N 1
ATOM 1501 C CA . GLN A 1 187 ? 5.076 -22.998 -6.286 1.00 57.47 187 GLN A CA 1
ATOM 1502 C C . GLN A 1 187 ? 5.136 -22.439 -7.720 1.00 57.47 187 GLN A C 1
ATOM 1504 O O . GLN A 1 187 ? 5.922 -21.536 -7.992 1.00 57.47 187 GLN A O 1
ATOM 1509 N N . GLU A 1 188 ? 4.246 -22.911 -8.589 1.00 52.03 188 GLU A N 1
ATOM 1510 C CA . GLU A 1 188 ? 4.040 -22.448 -9.966 1.00 52.03 188 GLU A CA 1
ATOM 1511 C C . GLU A 1 188 ? 3.421 -21.039 -10.036 1.00 52.03 188 GLU A C 1
ATOM 1513 O O . GLU A 1 188 ? 3.754 -20.249 -10.915 1.00 52.03 188 GLU A O 1
ATOM 1518 N N . SER A 1 189 ? 2.570 -20.689 -9.067 1.00 45.44 189 SER A N 1
ATOM 1519 C CA . SER A 1 189 ? 1.939 -19.369 -8.918 1.00 45.44 189 SER A CA 1
ATOM 1520 C C . SER A 1 189 ? 2.768 -18.394 -8.073 1.00 45.44 189 SER A C 1
ATOM 1522 O O . SER A 1 189 ? 2.464 -17.203 -8.026 1.00 45.44 189 SER A O 1
ATOM 1524 N N . ARG A 1 190 ? 3.837 -18.871 -7.417 1.00 58.84 190 ARG A N 1
ATOM 1525 C CA . ARG A 1 190 ? 4.858 -18.051 -6.736 1.00 58.84 190 ARG A CA 1
ATOM 1526 C C . ARG A 1 190 ? 5.817 -17.418 -7.745 1.00 58.84 190 ARG A C 1
ATOM 1528 O O . ARG A 1 190 ? 7.034 -17.386 -7.525 1.00 58.84 190 ARG A O 1
ATOM 1535 N N . THR A 1 191 ? 5.308 -16.928 -8.872 1.00 48.97 191 THR A N 1
ATOM 1536 C CA . THR A 1 191 ? 6.125 -16.198 -9.836 1.00 48.97 191 THR A CA 1
ATOM 1537 C C . THR A 1 191 ? 6.816 -15.057 -9.095 1.00 48.97 191 THR A C 1
ATOM 1539 O O . THR A 1 191 ? 6.192 -14.261 -8.392 1.00 48.97 191 THR A O 1
ATOM 1542 N N . LYS A 1 192 ? 8.144 -14.985 -9.237 1.00 46.47 192 LYS A N 1
ATOM 1543 C CA . LYS A 1 192 ? 9.056 -14.041 -8.563 1.00 46.47 192 LYS A CA 1
ATOM 1544 C C . LYS A 1 192 ? 8.666 -12.550 -8.703 1.00 46.47 192 LYS A C 1
ATOM 1546 O O . LYS A 1 192 ? 9.290 -11.709 -8.065 1.00 46.47 192 LYS A O 1
ATOM 1551 N N . GLN A 1 193 ? 7.635 -12.230 -9.489 1.00 49.19 193 GLN A N 1
ATOM 1552 C CA . GLN A 1 193 ? 7.133 -10.895 -9.813 1.00 49.19 193 GLN A CA 1
ATOM 1553 C C . GLN A 1 193 ? 6.551 -10.118 -8.621 1.00 49.19 193 GLN A C 1
ATOM 1555 O O . GLN A 1 193 ? 6.784 -8.915 -8.523 1.00 49.19 193 GLN A O 1
ATOM 1560 N N . VAL A 1 194 ? 5.820 -10.753 -7.693 1.00 44.78 194 VAL A N 1
ATOM 1561 C CA . VAL A 1 194 ? 5.107 -9.992 -6.637 1.00 44.78 194 VAL A CA 1
ATOM 1562 C C . VAL A 1 194 ? 6.073 -9.430 -5.584 1.00 44.78 194 VAL A C 1
ATOM 1564 O O . VAL A 1 194 ? 5.923 -8.292 -5.143 1.00 44.78 194 VAL A O 1
ATOM 1567 N N . MET A 1 195 ? 7.111 -10.191 -5.216 1.00 42.97 195 MET A N 1
ATOM 1568 C CA . MET A 1 195 ? 8.142 -9.740 -4.267 1.00 42.97 195 MET A CA 1
ATOM 1569 C C . MET A 1 195 ? 9.272 -8.951 -4.936 1.00 42.97 195 MET A C 1
ATOM 1571 O O . MET A 1 195 ? 9.871 -8.108 -4.264 1.00 42.97 195 MET A O 1
ATOM 1575 N N . SER A 1 196 ? 9.555 -9.161 -6.233 1.00 50.19 196 SER A N 1
ATOM 1576 C CA . SER A 1 196 ? 10.473 -8.272 -6.957 1.00 50.19 196 SER A CA 1
ATOM 1577 C C . SER A 1 196 ? 9.917 -6.852 -6.960 1.00 50.19 196 SER A C 1
ATOM 1579 O O . SER A 1 196 ? 10.646 -5.944 -6.586 1.00 50.19 196 SER A O 1
ATOM 1581 N N . PHE A 1 197 ? 8.611 -6.670 -7.193 1.00 51.44 197 PHE A N 1
ATOM 1582 C CA . PHE A 1 197 ? 7.945 -5.359 -7.180 1.00 51.44 197 PHE A CA 1
ATOM 1583 C C . PHE A 1 197 ? 8.196 -4.543 -5.898 1.00 51.44 197 PHE A C 1
ATOM 1585 O O . PHE A 1 197 ? 8.345 -3.324 -5.951 1.00 51.44 197 PHE A O 1
ATOM 1592 N N . LEU A 1 198 ? 8.282 -5.215 -4.742 1.00 53.22 198 LEU A N 1
ATOM 1593 C CA . LEU A 1 198 ? 8.511 -4.594 -3.430 1.00 53.22 198 LEU A CA 1
ATOM 1594 C C . LEU A 1 198 ? 9.993 -4.328 -3.112 1.00 53.22 198 LEU A C 1
ATOM 1596 O O . LEU A 1 198 ? 10.298 -3.737 -2.076 1.00 53.22 198 LEU A O 1
ATOM 1600 N N . ARG A 1 199 ? 10.925 -4.759 -3.968 1.00 65.44 199 ARG A N 1
ATOM 1601 C CA . ARG A 1 199 ? 12.375 -4.517 -3.831 1.00 65.44 199 ARG A CA 1
ATOM 1602 C C . ARG A 1 199 ? 13.004 -3.855 -5.059 1.00 65.44 199 ARG A C 1
ATOM 1604 O O . ARG A 1 199 ? 14.163 -3.448 -4.966 1.00 65.44 199 ARG A O 1
ATOM 1611 N N . SER A 1 200 ? 12.260 -3.724 -6.159 1.00 74.38 200 SER A N 1
ATOM 1612 C CA . SER A 1 200 ? 12.740 -3.177 -7.423 1.00 74.38 200 SER A CA 1
ATOM 1613 C C . SER A 1 200 ? 13.287 -1.768 -7.230 1.00 74.38 200 SER A C 1
ATOM 1615 O O . SER A 1 200 ? 12.654 -0.874 -6.654 1.00 74.38 200 SER A O 1
ATOM 1617 N N . LYS A 1 201 ? 14.490 -1.562 -7.740 1.00 90.19 201 LYS A N 1
ATOM 1618 C CA . LYS A 1 201 ? 15.073 -0.251 -7.962 1.00 90.19 201 LYS A CA 1
ATOM 1619 C C . LYS A 1 201 ? 14.623 0.215 -9.336 1.00 90.19 201 LYS A C 1
ATOM 1621 O O . LYS A 1 201 ? 14.618 -0.521 -10.316 1.00 90.19 201 LYS A O 1
ATOM 1626 N N . ILE A 1 202 ? 14.258 1.484 -9.411 1.00 94.50 202 ILE A N 1
ATOM 1627 C CA . ILE A 1 202 ? 13.868 2.080 -10.682 1.00 94.50 202 ILE A CA 1
ATOM 1628 C C . ILE A 1 202 ? 15.029 2.930 -11.145 1.00 94.50 202 ILE A C 1
ATOM 1630 O O . ILE A 1 202 ? 15.474 3.831 -10.427 1.00 94.50 202 ILE A O 1
ATOM 1634 N N . HIS A 1 203 ? 15.540 2.612 -12.322 1.00 96.75 203 HIS A N 1
ATOM 1635 C CA . HIS A 1 203 ? 16.632 3.320 -12.970 1.00 96.75 203 HIS A CA 1
ATOM 1636 C C . HIS A 1 203 ? 16.094 4.113 -14.156 1.00 96.75 203 HIS A C 1
ATOM 1638 O O . HIS A 1 203 ? 15.021 3.809 -14.672 1.00 96.75 203 HIS A O 1
ATOM 1644 N N . MET A 1 204 ? 16.815 5.145 -14.585 1.00 96.50 204 MET A N 1
ATOM 1645 C CA . MET A 1 204 ? 16.494 5.841 -15.833 1.00 96.50 204 MET A CA 1
ATOM 1646 C C . MET A 1 204 ? 17.592 5.666 -16.870 1.00 96.50 204 MET A C 1
ATOM 1648 O O . MET A 1 204 ? 18.755 5.460 -16.523 1.00 96.50 204 MET A O 1
ATOM 1652 N N . ARG A 1 205 ? 17.230 5.841 -18.138 1.00 96.75 205 ARG A N 1
ATOM 1653 C CA . ARG A 1 205 ? 18.175 5.925 -19.246 1.00 96.75 205 ARG A CA 1
ATOM 1654 C C . ARG A 1 205 ? 17.703 6.963 -20.261 1.00 96.75 205 ARG A C 1
ATOM 1656 O O . ARG A 1 205 ? 16.597 6.867 -20.788 1.00 96.75 205 ARG A O 1
ATOM 1663 N N . VAL A 1 206 ? 18.560 7.950 -20.525 1.00 96.50 206 VAL A N 1
ATOM 1664 C CA . VAL A 1 206 ? 18.365 8.922 -21.608 1.00 96.50 206 VAL A CA 1
ATOM 1665 C C . VAL A 1 206 ? 19.037 8.387 -22.867 1.00 96.50 206 VAL A C 1
ATOM 1667 O O . VAL A 1 206 ? 20.215 8.032 -22.842 1.00 96.50 206 VAL A O 1
ATOM 1670 N N . LEU A 1 207 ? 18.285 8.335 -23.957 1.00 96.06 207 LEU A N 1
ATOM 1671 C CA . LEU A 1 207 ? 18.693 7.809 -25.252 1.00 96.06 207 LEU A CA 1
ATOM 1672 C C . LEU A 1 207 ? 18.643 8.913 -26.313 1.00 96.06 207 LEU A C 1
ATOM 1674 O O . LEU A 1 207 ? 17.989 9.940 -26.143 1.00 96.06 207 LEU A O 1
ATOM 1678 N N . GLN A 1 208 ? 19.293 8.686 -27.455 1.00 95.88 208 GLN A N 1
ATOM 1679 C CA . GLN A 1 208 ? 18.966 9.470 -28.650 1.00 95.88 208 GLN A CA 1
ATOM 1680 C C . GLN A 1 208 ? 17.511 9.186 -29.048 1.00 95.88 208 GLN A C 1
ATOM 1682 O O . GLN A 1 208 ? 17.055 8.045 -28.928 1.00 95.88 208 GLN A O 1
ATOM 1687 N N . SER A 1 209 ? 16.793 10.185 -29.571 1.00 95.31 209 SER A N 1
ATOM 1688 C CA . SER A 1 209 ? 15.359 10.058 -29.876 1.00 95.31 209 SER A CA 1
ATOM 1689 C C . SER A 1 209 ? 15.019 8.870 -30.782 1.00 95.31 209 SER A C 1
ATOM 1691 O O . SER A 1 209 ? 13.982 8.243 -30.574 1.00 95.31 209 SER A O 1
ATOM 1693 N N . LYS A 1 210 ? 15.895 8.493 -31.730 1.00 96.31 210 LYS A N 1
ATOM 1694 C CA . LYS A 1 210 ? 15.686 7.298 -32.570 1.00 96.31 210 LYS A CA 1
ATOM 1695 C C . LYS A 1 210 ? 15.615 6.005 -31.747 1.00 96.31 210 LYS A C 1
ATOM 1697 O O . LYS A 1 210 ? 14.721 5.192 -31.950 1.00 96.31 210 LYS A O 1
ATOM 1702 N N . TRP A 1 211 ? 16.497 5.860 -30.759 1.00 97.31 211 TRP A N 1
ATOM 1703 C CA . TRP A 1 211 ? 16.580 4.675 -29.907 1.00 97.31 211 TRP A CA 1
ATOM 1704 C C . TRP A 1 211 ? 15.495 4.650 -28.834 1.00 97.31 211 TRP A C 1
ATOM 1706 O O . TRP A 1 211 ? 14.943 3.589 -28.561 1.00 97.31 211 TRP A O 1
ATOM 1716 N N . ALA A 1 212 ? 15.149 5.812 -28.270 1.00 95.75 212 ALA A N 1
ATOM 1717 C CA . ALA A 1 212 ? 14.017 5.945 -27.352 1.00 95.75 212 ALA A CA 1
ATOM 1718 C C . ALA A 1 212 ? 12.712 5.468 -28.012 1.00 95.75 212 ALA A C 1
ATOM 1720 O O . ALA A 1 212 ? 11.984 4.648 -27.454 1.00 95.75 212 ALA A O 1
ATOM 1721 N N . ARG A 1 213 ? 12.465 5.918 -29.251 1.00 94.19 213 ARG A N 1
ATOM 1722 C CA . ARG A 1 213 ? 11.311 5.485 -30.050 1.00 94.19 213 ARG A CA 1
ATOM 1723 C C . ARG A 1 213 ? 11.373 4.005 -30.401 1.00 94.19 213 ARG A C 1
ATOM 1725 O O . ARG A 1 213 ? 10.372 3.328 -30.223 1.00 94.19 213 ARG A O 1
ATOM 1732 N N . ALA A 1 214 ? 12.528 3.493 -30.828 1.00 96.06 214 ALA A N 1
ATOM 1733 C CA . ALA A 1 214 ? 12.683 2.075 -31.151 1.00 96.06 214 ALA A CA 1
ATOM 1734 C C . ALA A 1 214 ? 12.306 1.157 -29.978 1.00 96.06 214 ALA A C 1
ATOM 1736 O O . ALA A 1 214 ? 11.626 0.156 -30.179 1.00 96.06 214 ALA A O 1
ATOM 1737 N N . VAL A 1 215 ? 12.701 1.513 -28.752 1.00 95.62 215 VAL A N 1
ATOM 1738 C CA . VAL A 1 215 ? 12.295 0.764 -27.556 1.00 95.62 215 VAL A CA 1
ATOM 1739 C C . VAL A 1 215 ? 10.787 0.887 -27.332 1.00 95.62 215 VAL A C 1
ATOM 1741 O O . VAL A 1 215 ? 10.106 -0.124 -27.202 1.00 95.62 215 VAL A O 1
ATOM 1744 N N . ALA A 1 216 ? 10.245 2.109 -27.344 1.00 93.56 216 ALA A N 1
ATOM 1745 C CA . ALA A 1 216 ? 8.815 2.349 -27.136 1.00 93.56 216 ALA A CA 1
ATOM 1746 C C . ALA A 1 216 ? 7.911 1.681 -28.189 1.00 93.56 216 ALA A C 1
ATOM 1748 O O . ALA A 1 216 ? 6.766 1.355 -27.888 1.00 93.56 216 ALA A O 1
ATOM 1749 N N . ASP A 1 217 ? 8.406 1.497 -29.411 1.00 92.62 217 ASP A N 1
ATOM 1750 C CA . ASP A 1 217 ? 7.696 0.852 -30.517 1.00 92.62 217 ASP A CA 1
ATOM 1751 C C . ASP A 1 217 ? 7.888 -0.679 -30.530 1.00 92.62 217 ASP A C 1
ATOM 1753 O O . ASP A 1 217 ? 7.387 -1.341 -31.434 1.00 92.62 217 ASP A O 1
ATOM 1757 N N . GLY A 1 218 ? 8.610 -1.257 -29.558 1.00 93.00 218 GLY A N 1
ATOM 1758 C CA . GLY A 1 218 ? 8.871 -2.701 -29.508 1.00 93.00 218 GLY A CA 1
ATOM 1759 C C . GLY A 1 218 ? 9.811 -3.194 -30.615 1.00 93.00 218 GLY A C 1
ATOM 1760 O O . GLY A 1 218 ? 9.797 -4.369 -30.960 1.00 93.00 218 GLY A O 1
ATOM 1761 N N . LYS A 1 219 ? 10.629 -2.304 -31.187 1.00 95.81 219 LYS A N 1
ATOM 1762 C CA . LYS A 1 219 ? 11.628 -2.618 -32.225 1.00 95.81 219 LYS A CA 1
ATOM 1763 C C . LYS A 1 219 ? 13.029 -2.863 -31.664 1.00 95.81 219 LYS A C 1
ATOM 1765 O O . LYS A 1 219 ? 13.927 -3.284 -32.386 1.00 95.81 219 LYS A O 1
ATOM 1770 N N . LYS A 1 220 ? 13.250 -2.560 -30.384 1.00 96.62 220 LYS A N 1
ATOM 1771 C CA . LYS A 1 220 ? 14.526 -2.763 -29.687 1.00 96.62 220 LYS A CA 1
ATOM 1772 C C . LYS A 1 220 ? 14.265 -3.276 -28.273 1.00 96.62 220 LYS A C 1
ATOM 1774 O O . LYS A 1 220 ? 13.855 -2.516 -27.399 1.00 96.62 220 LYS A O 1
ATOM 1779 N N . TRP A 1 221 ? 14.556 -4.554 -28.050 1.00 96.88 221 TRP A N 1
ATOM 1780 C CA . TRP A 1 221 ? 14.304 -5.291 -26.801 1.00 96.88 221 TRP A CA 1
ATOM 1781 C C . TRP A 1 221 ? 15.537 -5.429 -25.913 1.00 96.88 221 TRP A C 1
ATOM 1783 O O . TRP A 1 221 ? 15.630 -6.305 -25.053 1.00 96.88 221 TRP A O 1
ATOM 1793 N N . VAL A 1 222 ? 16.518 -4.570 -26.149 1.00 97.25 222 VAL A N 1
ATOM 1794 C CA . VAL A 1 222 ? 17.809 -4.601 -25.482 1.00 97.25 222 VAL A CA 1
ATOM 1795 C C . VAL A 1 222 ? 18.316 -3.182 -25.292 1.00 97.25 222 VAL A C 1
ATOM 1797 O O . VAL A 1 222 ? 18.055 -2.311 -26.122 1.00 97.25 222 VAL A O 1
ATOM 1800 N N . GLU A 1 223 ? 19.060 -2.924 -24.225 1.00 97.56 223 GLU A N 1
ATOM 1801 C CA . GLU A 1 223 ? 19.871 -1.716 -24.084 1.00 97.56 223 GLU A CA 1
ATOM 1802 C C . GLU A 1 223 ? 21.339 -2.089 -23.928 1.00 97.56 223 GLU A C 1
ATOM 1804 O O . GLU A 1 223 ? 21.673 -3.027 -23.213 1.00 97.56 223 GLU A O 1
ATOM 1809 N N . THR A 1 224 ? 22.207 -1.337 -24.602 1.00 96.81 224 THR A N 1
ATOM 1810 C CA . THR A 1 224 ? 23.639 -1.622 -24.721 1.00 96.81 224 THR A CA 1
ATOM 1811 C C . THR A 1 224 ? 24.475 -0.486 -24.139 1.00 96.81 224 THR A C 1
ATOM 1813 O O . THR A 1 224 ? 24.125 0.689 -24.275 1.00 96.81 224 THR A O 1
ATOM 1816 N N . GLN A 1 225 ? 25.621 -0.810 -23.551 1.00 95.81 225 GLN A N 1
ATOM 1817 C CA . GLN A 1 225 ? 26.630 0.158 -23.139 1.00 95.81 225 GLN A CA 1
ATOM 1818 C C . GLN A 1 225 ? 27.983 -0.243 -23.720 1.00 95.81 225 GLN A C 1
ATOM 1820 O O . GLN A 1 225 ? 28.594 -1.213 -23.285 1.00 95.81 225 GLN A O 1
ATOM 1825 N N . ARG A 1 226 ? 28.462 0.548 -24.680 1.00 94.69 226 ARG A N 1
ATOM 1826 C CA . ARG A 1 226 ? 29.784 0.394 -25.296 1.00 94.69 226 ARG A CA 1
ATOM 1827 C C . ARG A 1 226 ? 30.893 0.921 -24.382 1.00 94.69 226 ARG A C 1
ATOM 1829 O O . ARG A 1 226 ? 30.717 1.971 -23.747 1.00 94.69 226 ARG A O 1
ATOM 1836 N N . TYR A 1 227 ? 32.049 0.263 -24.408 1.00 94.81 227 TYR A N 1
ATOM 1837 C CA . TYR A 1 227 ? 33.283 0.658 -23.728 1.00 94.81 227 TYR A CA 1
ATOM 1838 C C . TYR A 1 227 ? 34.450 0.750 -24.720 1.00 94.81 227 TYR A C 1
ATOM 1840 O O . TYR A 1 227 ? 34.661 -0.150 -25.529 1.00 94.81 227 TYR A O 1
ATOM 1848 N N . ARG A 1 228 ? 35.206 1.854 -24.665 1.00 91.94 228 ARG A N 1
ATOM 1849 C CA . ARG A 1 228 ? 36.407 2.058 -25.499 1.00 91.94 228 ARG A CA 1
ATOM 1850 C C . ARG A 1 228 ? 37.703 1.621 -24.817 1.00 91.94 228 ARG A C 1
ATOM 1852 O O . ARG A 1 228 ? 38.606 1.186 -25.505 1.00 91.94 228 ARG A O 1
ATOM 1859 N N . GLU A 1 229 ? 37.772 1.744 -23.492 1.00 86.69 229 GLU A N 1
ATOM 1860 C CA . GLU A 1 229 ? 38.999 1.487 -22.723 1.00 86.69 229 GLU A CA 1
ATOM 1861 C C . GLU A 1 229 ? 38.717 0.641 -21.476 1.00 86.69 229 GLU A C 1
ATOM 1863 O O . GLU A 1 229 ? 39.169 -0.492 -21.364 1.00 86.69 229 GLU A O 1
ATOM 1868 N N . ARG A 1 230 ? 37.933 1.164 -20.520 1.00 81.31 230 ARG A N 1
ATOM 1869 C CA . ARG A 1 230 ? 37.583 0.449 -19.281 1.00 81.31 230 ARG A CA 1
ATOM 1870 C C . ARG A 1 230 ? 36.085 0.188 -19.170 1.00 81.31 230 ARG A C 1
ATOM 1872 O O . ARG A 1 230 ? 35.271 1.101 -19.318 1.00 81.31 230 ARG A O 1
ATOM 1879 N N . SER A 1 231 ? 35.730 -1.052 -18.829 1.00 77.44 231 SER A N 1
ATOM 1880 C CA . SER A 1 231 ? 34.370 -1.411 -18.416 1.00 77.44 231 SER A CA 1
ATOM 1881 C C . SER A 1 231 ? 34.114 -0.916 -16.992 1.00 77.44 231 SER A C 1
ATOM 1883 O O . SER A 1 231 ? 34.755 -1.354 -16.040 1.00 77.44 231 SER A O 1
ATOM 1885 N N . LEU A 1 232 ? 33.160 0.005 -16.839 1.00 79.75 232 LEU A N 1
ATOM 1886 C CA . LEU A 1 232 ? 32.756 0.558 -15.537 1.00 79.75 232 LEU A CA 1
ATOM 1887 C C . LEU A 1 232 ? 31.552 -0.174 -14.916 1.00 79.75 232 LEU A C 1
ATOM 1889 O O . LEU A 1 232 ? 31.001 0.292 -13.919 1.00 79.75 232 LEU A O 1
ATOM 1893 N N . ASN A 1 233 ? 31.128 -1.306 -15.496 1.00 84.00 233 ASN A N 1
ATOM 1894 C CA . ASN A 1 233 ? 29.945 -2.067 -15.076 1.00 84.00 233 ASN A CA 1
ATOM 1895 C C . ASN A 1 233 ? 28.705 -1.168 -14.886 1.00 84.00 233 ASN A C 1
ATOM 1897 O O . ASN A 1 233 ? 28.066 -1.138 -13.828 1.00 84.00 233 ASN A O 1
ATOM 1901 N N . ALA A 1 234 ? 28.385 -0.382 -15.917 1.00 87.88 234 ALA A N 1
ATOM 1902 C CA . ALA A 1 234 ? 27.310 0.612 -15.852 1.00 87.88 234 ALA A CA 1
ATOM 1903 C C . ALA A 1 234 ? 25.929 -0.032 -15.630 1.00 87.88 234 ALA A C 1
ATOM 1905 O O . ALA A 1 234 ? 25.011 0.623 -15.138 1.00 87.88 234 ALA A O 1
ATOM 1906 N N . MET A 1 235 ? 25.800 -1.317 -15.968 1.00 94.56 235 MET A N 1
ATOM 1907 C CA . MET A 1 235 ? 24.574 -2.104 -15.874 1.00 94.56 235 MET A CA 1
ATOM 1908 C C . MET A 1 235 ? 24.525 -3.015 -14.638 1.00 94.56 235 MET A C 1
ATOM 1910 O O . MET A 1 235 ? 23.667 -3.887 -14.565 1.00 94.56 235 MET A O 1
ATOM 1914 N N . LYS A 1 236 ? 25.370 -2.792 -13.618 1.00 93.50 236 LYS A N 1
ATOM 1915 C CA . LYS A 1 236 ? 25.381 -3.596 -12.373 1.00 93.50 236 LYS A CA 1
ATOM 1916 C C . LYS A 1 236 ? 24.056 -3.636 -11.605 1.00 93.50 236 LYS A C 1
ATOM 1918 O O . LYS A 1 236 ? 23.910 -4.415 -10.671 1.00 93.50 236 LYS A O 1
ATOM 1923 N N . PHE A 1 237 ? 23.143 -2.722 -11.921 1.00 92.94 237 PHE A N 1
ATOM 1924 C CA . PHE A 1 237 ? 21.817 -2.678 -11.320 1.00 92.94 237 PHE A CA 1
ATOM 1925 C C . PHE A 1 237 ? 20.874 -3.732 -11.907 1.00 92.94 237 PHE A C 1
ATOM 1927 O O . PHE A 1 237 ? 19.866 -4.035 -11.279 1.00 92.94 237 PHE A O 1
ATOM 1934 N N . ALA A 1 238 ? 21.162 -4.236 -13.109 1.00 94.81 238 ALA A N 1
ATOM 1935 C CA . ALA A 1 238 ? 20.248 -5.086 -13.843 1.00 94.81 238 ALA A CA 1
ATOM 1936 C C . ALA A 1 238 ? 20.133 -6.457 -13.181 1.00 94.81 238 ALA A C 1
ATOM 1938 O O . ALA A 1 238 ? 21.125 -7.156 -12.973 1.00 94.81 238 ALA A O 1
ATOM 1939 N N . ALA A 1 239 ? 18.897 -6.822 -12.876 1.00 92.31 239 ALA A N 1
ATOM 1940 C CA . ALA A 1 239 ? 18.490 -8.125 -12.391 1.00 92.31 239 ALA A CA 1
ATOM 1941 C C . ALA A 1 239 ? 17.071 -8.410 -12.921 1.00 92.31 239 ALA A C 1
ATOM 1943 O O . ALA A 1 239 ? 16.372 -7.466 -13.314 1.00 92.31 239 ALA A O 1
ATOM 1944 N N . PRO A 1 240 ? 16.621 -9.678 -12.937 1.00 89.88 240 PRO A N 1
ATOM 1945 C CA . PRO A 1 240 ? 15.260 -10.009 -13.348 1.00 89.88 240 PRO A CA 1
ATOM 1946 C C . PRO A 1 240 ? 14.219 -9.188 -12.572 1.00 89.88 240 PRO A C 1
ATOM 1948 O O . PRO A 1 240 ? 14.221 -9.188 -11.339 1.00 89.88 240 PRO A O 1
ATOM 1951 N N . GLY A 1 241 ? 13.324 -8.501 -13.285 1.00 87.62 241 GLY A N 1
ATOM 1952 C CA . GLY A 1 241 ? 12.254 -7.707 -12.673 1.00 87.62 241 GLY A CA 1
ATOM 1953 C C . GLY A 1 241 ? 12.646 -6.290 -12.236 1.00 87.62 241 GLY A C 1
ATOM 1954 O O . GLY A 1 241 ? 11.816 -5.600 -11.642 1.00 87.62 241 GLY A O 1
ATOM 1955 N N . GLU A 1 242 ? 13.875 -5.839 -12.503 1.00 91.81 242 GLU A N 1
ATOM 1956 C CA . GLU A 1 242 ? 14.286 -4.442 -12.295 1.00 91.81 242 GLU A CA 1
ATOM 1957 C C . GLU A 1 242 ? 13.725 -3.525 -13.389 1.00 91.81 242 GLU A C 1
ATOM 1959 O O . GLU A 1 242 ? 13.540 -3.949 -14.531 1.00 91.81 242 GLU A O 1
ATOM 1964 N N . TRP A 1 243 ? 13.425 -2.271 -13.042 1.00 94.62 243 TRP A N 1
ATOM 1965 C CA . TRP A 1 243 ? 12.702 -1.351 -13.928 1.00 94.62 243 TRP A CA 1
ATOM 1966 C C . TRP A 1 243 ? 13.628 -0.278 -14.490 1.00 94.62 243 TRP A C 1
ATOM 1968 O O . TRP A 1 243 ? 14.423 0.325 -13.762 1.00 94.62 243 TRP A O 1
ATOM 1978 N N . VAL A 1 244 ? 13.464 0.024 -15.778 1.00 96.50 244 VAL A N 1
ATOM 1979 C CA . VAL A 1 244 ? 14.175 1.107 -16.460 1.00 96.50 244 VAL A CA 1
ATOM 1980 C C . VAL A 1 244 ? 13.181 2.038 -17.138 1.00 96.50 244 VAL A C 1
ATOM 1982 O O . VAL A 1 244 ? 12.453 1.650 -18.048 1.00 96.50 244 VAL A O 1
ATOM 1985 N N . VAL A 1 245 ? 13.172 3.295 -16.711 1.00 96.62 245 VAL A N 1
ATOM 1986 C CA . VAL A 1 245 ? 12.417 4.375 -17.346 1.00 96.62 245 VAL A CA 1
ATOM 1987 C C . VAL A 1 245 ? 13.275 4.983 -18.447 1.00 96.62 245 VAL A C 1
ATOM 1989 O O . VAL A 1 245 ? 14.370 5.488 -18.195 1.00 96.62 245 VAL A O 1
ATOM 1992 N N . MET A 1 246 ? 12.784 4.935 -19.678 1.00 96.62 246 MET A N 1
ATOM 1993 C CA . MET A 1 246 ? 13.528 5.335 -20.865 1.00 96.62 246 MET A CA 1
ATOM 1994 C C . MET A 1 246 ? 12.890 6.525 -21.556 1.00 96.62 246 MET A C 1
ATOM 1996 O O . MET A 1 246 ? 11.668 6.652 -21.662 1.00 96.62 246 MET A O 1
ATOM 2000 N N . GLY A 1 247 ? 13.740 7.401 -22.068 1.00 95.88 247 GLY A N 1
ATOM 2001 C CA . GLY A 1 247 ? 13.317 8.621 -22.728 1.00 95.88 247 GLY A CA 1
ATOM 2002 C C . GLY A 1 247 ? 14.425 9.234 -23.556 1.00 95.88 247 GLY A C 1
ATOM 2003 O O . GLY A 1 247 ? 15.570 8.790 -23.494 1.00 95.88 247 GLY A O 1
ATOM 2004 N N . ASP A 1 248 ? 14.084 10.259 -24.320 1.00 95.75 248 ASP A N 1
ATOM 2005 C CA . ASP A 1 248 ? 15.078 11.124 -24.941 1.00 95.75 248 ASP A CA 1
ATOM 2006 C C . ASP A 1 248 ? 15.428 12.302 -24.022 1.00 95.75 248 ASP A C 1
ATOM 2008 O O . ASP A 1 248 ? 15.147 12.275 -22.822 1.00 95.75 248 ASP A O 1
ATOM 2012 N N . SER A 1 249 ? 16.101 13.327 -24.542 1.00 95.50 249 SER A N 1
ATOM 2013 C CA . SER A 1 249 ? 16.505 14.487 -23.741 1.00 95.50 249 SER A CA 1
ATOM 2014 C C . SER A 1 249 ? 15.323 15.277 -23.169 1.00 95.50 249 SER A C 1
ATOM 2016 O O . SER A 1 249 ? 15.494 15.980 -22.170 1.00 95.50 249 SER A O 1
ATOM 2018 N N . GLN A 1 250 ? 14.133 15.155 -23.761 1.00 94.69 250 GLN A N 1
ATOM 2019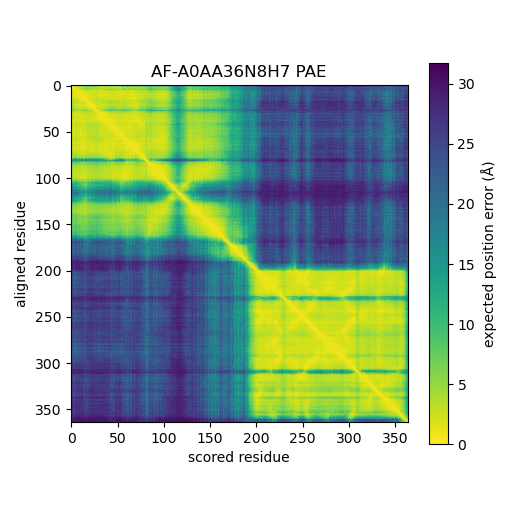 C CA . GLN A 1 250 ? 12.961 15.954 -23.418 1.00 94.69 250 GLN A CA 1
ATOM 2020 C C . GLN A 1 250 ? 11.862 15.121 -22.755 1.00 94.69 250 GLN A C 1
ATOM 2022 O O . GLN A 1 250 ? 11.264 15.575 -21.772 1.00 94.69 250 GLN A O 1
ATOM 2027 N N . HIS A 1 251 ? 11.632 13.897 -23.232 1.00 95.38 251 HIS A N 1
ATOM 2028 C CA . HIS A 1 251 ? 10.446 13.122 -22.888 1.00 95.38 251 HIS A CA 1
ATOM 2029 C C . HIS A 1 251 ? 10.756 11.707 -22.414 1.00 95.38 251 HIS A C 1
ATOM 2031 O O . HIS A 1 251 ? 11.673 11.052 -22.907 1.00 95.38 251 HIS A O 1
ATOM 2037 N N . VAL A 1 252 ? 9.913 11.204 -21.516 1.00 95.44 252 VAL A N 1
ATOM 2038 C CA . VAL A 1 252 ? 9.792 9.779 -21.208 1.00 95.44 252 VAL A CA 1
ATOM 2039 C C . VAL A 1 252 ? 8.976 9.113 -22.311 1.00 95.44 252 VAL A C 1
ATOM 2041 O O . VAL A 1 252 ? 7.907 9.595 -22.679 1.00 95.44 252 VAL A O 1
ATOM 2044 N N . THR A 1 253 ? 9.481 8.003 -22.836 1.00 94.88 253 THR A N 1
ATOM 2045 C CA . THR A 1 253 ? 8.892 7.301 -23.990 1.00 94.88 253 THR A CA 1
ATOM 2046 C C . THR A 1 253 ? 8.509 5.861 -23.677 1.00 94.88 253 THR A C 1
ATOM 2048 O O . THR A 1 253 ? 7.569 5.342 -24.279 1.00 94.88 253 THR A O 1
ATOM 2051 N N . ALA A 1 254 ? 9.190 5.223 -22.724 1.00 95.31 254 ALA A N 1
ATOM 2052 C CA . ALA A 1 254 ? 8.944 3.835 -22.375 1.00 95.31 254 ALA A CA 1
ATOM 2053 C C . ALA A 1 254 ? 9.301 3.524 -20.919 1.00 95.31 254 ALA A C 1
ATOM 2055 O O . ALA A 1 254 ? 10.138 4.188 -20.302 1.00 95.31 254 ALA A O 1
ATOM 2056 N N . ILE A 1 255 ? 8.698 2.463 -20.395 1.00 95.19 255 ILE A N 1
ATOM 2057 C CA . ILE A 1 255 ? 9.128 1.787 -19.168 1.00 95.19 255 ILE A CA 1
ATOM 2058 C C . ILE A 1 255 ? 9.431 0.346 -19.557 1.00 95.19 255 ILE A C 1
ATOM 2060 O O . ILE A 1 255 ? 8.581 -0.296 -20.161 1.00 95.19 255 ILE A O 1
ATOM 2064 N N . ALA A 1 256 ? 10.607 -0.174 -19.225 1.00 95.44 256 ALA A N 1
ATOM 2065 C CA . ALA A 1 256 ? 10.933 -1.575 -19.465 1.00 95.44 256 ALA A CA 1
ATOM 2066 C C . ALA A 1 256 ? 11.266 -2.317 -18.180 1.00 95.44 256 ALA A C 1
ATOM 2068 O O . ALA A 1 256 ? 11.716 -1.724 -17.197 1.00 95.44 256 ALA A O 1
ATOM 2069 N N . VAL A 1 257 ? 11.071 -3.629 -18.233 1.00 93.19 257 VAL A N 1
ATOM 2070 C CA . VAL A 1 257 ? 11.440 -4.563 -17.172 1.00 93.19 257 VAL A CA 1
ATOM 2071 C C . VAL A 1 257 ? 12.582 -5.433 -17.677 1.00 93.19 257 VAL A C 1
ATOM 2073 O O . VAL A 1 257 ? 12.498 -6.010 -18.762 1.00 93.19 257 VAL A O 1
ATOM 2076 N N . CYS A 1 258 ? 13.662 -5.510 -16.906 1.00 94.69 258 CYS A N 1
ATOM 2077 C CA . CYS A 1 258 ? 14.822 -6.335 -17.214 1.00 94.69 258 CYS A CA 1
ATOM 2078 C C . CYS A 1 258 ? 14.447 -7.825 -17.176 1.00 94.69 258 CYS A C 1
ATOM 2080 O O . CYS A 1 258 ? 13.925 -8.314 -16.171 1.00 94.69 258 CYS A O 1
ATOM 2082 N N . ALA A 1 259 ? 14.778 -8.557 -18.243 1.00 92.00 259 ALA A N 1
ATOM 2083 C CA . ALA A 1 259 ? 14.599 -10.009 -18.315 1.00 92.00 259 ALA A CA 1
ATOM 2084 C C . ALA A 1 259 ? 15.605 -10.767 -17.435 1.00 92.00 259 ALA A C 1
ATOM 2086 O O . ALA A 1 259 ? 15.332 -11.871 -16.971 1.00 92.00 259 ALA A O 1
ATOM 2087 N N . GLY A 1 260 ? 16.774 -10.174 -17.193 1.00 92.19 260 GLY A N 1
ATOM 2088 C CA . GLY A 1 260 ? 17.861 -10.815 -16.472 1.00 92.19 260 GLY A CA 1
ATOM 2089 C C . GLY A 1 260 ? 18.964 -9.850 -16.067 1.00 92.19 260 GLY A C 1
ATOM 2090 O O . GLY A 1 260 ? 18.819 -8.629 -16.161 1.00 92.19 260 GLY A O 1
ATOM 2091 N N . SER A 1 261 ? 20.070 -10.424 -15.602 1.00 95.06 261 SER A N 1
ATOM 2092 C CA . SER A 1 261 ? 21.314 -9.693 -15.370 1.00 95.06 261 SER A CA 1
ATOM 2093 C C . SER A 1 261 ? 21.929 -9.220 -16.690 1.00 95.06 261 SER A C 1
ATOM 2095 O O . SER A 1 261 ? 21.643 -9.772 -17.751 1.00 95.06 261 SER A O 1
ATOM 2097 N N . ALA A 1 262 ? 22.798 -8.210 -16.620 1.00 96.19 262 ALA A N 1
ATOM 2098 C CA . ALA A 1 262 ? 23.553 -7.766 -17.786 1.00 96.19 262 ALA A CA 1
ATOM 2099 C C . ALA A 1 262 ? 24.482 -8.874 -18.304 1.00 96.19 262 ALA A C 1
ATOM 2101 O O . ALA A 1 262 ? 25.194 -9.503 -17.517 1.00 96.19 262 ALA A O 1
ATOM 2102 N N . VAL A 1 263 ? 24.509 -9.062 -19.621 1.00 95.94 263 VAL A N 1
ATOM 2103 C CA . VAL A 1 263 ? 25.556 -9.821 -20.309 1.00 95.94 263 VAL A CA 1
ATOM 2104 C C . VAL A 1 263 ? 26.730 -8.873 -20.501 1.00 95.94 263 VAL A C 1
ATOM 2106 O O . VAL A 1 263 ? 26.547 -7.746 -20.965 1.00 95.94 263 VAL A O 1
ATOM 2109 N N . ARG A 1 264 ? 27.920 -9.280 -20.057 1.00 95.00 264 ARG A N 1
ATOM 2110 C CA . ARG A 1 264 ? 29.047 -8.364 -19.851 1.00 95.00 264 ARG A CA 1
ATOM 2111 C C . ARG A 1 264 ? 30.245 -8.703 -20.716 1.00 95.00 264 ARG A C 1
ATOM 2113 O O . ARG A 1 264 ? 30.513 -9.875 -20.952 1.00 95.00 264 ARG A O 1
ATOM 2120 N N . GLY A 1 265 ? 30.994 -7.670 -21.093 1.00 94.12 265 GLY A N 1
ATOM 2121 C CA . GLY A 1 265 ? 32.291 -7.804 -21.753 1.00 94.12 265 GLY A CA 1
ATOM 2122 C C . GLY A 1 265 ? 32.215 -8.486 -23.116 1.00 94.12 265 GLY A C 1
ATOM 2123 O O . GLY A 1 265 ? 33.157 -9.174 -23.492 1.00 94.12 265 GLY A O 1
ATOM 2124 N N . CYS A 1 266 ? 31.109 -8.319 -23.842 1.00 95.88 266 CYS A N 1
ATOM 2125 C CA . CYS A 1 266 ? 30.961 -8.867 -25.185 1.00 95.88 266 CYS A CA 1
ATOM 2126 C C . CYS A 1 266 ? 31.956 -8.175 -26.118 1.00 95.88 266 CYS A C 1
ATOM 2128 O O . CYS A 1 266 ? 31.998 -6.944 -26.163 1.00 95.88 266 CYS A O 1
ATOM 2130 N N . THR A 1 267 ? 32.749 -8.954 -26.846 1.00 95.50 267 THR A N 1
ATOM 2131 C CA . THR A 1 267 ? 33.705 -8.458 -27.847 1.00 95.50 267 THR A CA 1
ATOM 2132 C C . THR A 1 267 ? 33.242 -8.740 -29.273 1.00 95.50 267 THR A C 1
ATOM 2134 O O . THR A 1 267 ? 33.559 -7.969 -30.170 1.00 95.50 267 THR A O 1
ATOM 2137 N N . ASP A 1 268 ? 32.457 -9.799 -29.473 1.00 96.38 268 ASP A N 1
ATOM 2138 C CA . ASP A 1 268 ? 31.880 -10.168 -30.761 1.00 96.38 268 ASP A CA 1
ATOM 2139 C C . ASP A 1 268 ? 30.370 -9.887 -30.788 1.00 96.38 268 ASP A C 1
ATOM 2141 O O . ASP A 1 268 ? 29.623 -10.296 -29.896 1.00 96.38 268 ASP A O 1
ATOM 2145 N N . ILE A 1 269 ? 29.915 -9.155 -31.807 1.00 96.25 269 ILE A N 1
ATOM 2146 C CA . ILE A 1 269 ? 28.522 -8.701 -31.914 1.00 96.25 269 ILE A CA 1
ATOM 2147 C C . ILE A 1 269 ? 27.608 -9.870 -32.288 1.00 96.25 269 ILE A C 1
ATOM 2149 O O . ILE A 1 269 ? 26.524 -9.996 -31.713 1.00 96.25 269 ILE A O 1
ATOM 2153 N N . VAL A 1 270 ? 28.050 -10.740 -33.199 1.00 93.06 270 VAL A N 1
ATOM 2154 C CA . VAL A 1 270 ? 27.224 -11.813 -33.767 1.00 93.06 270 VAL A CA 1
ATOM 2155 C C . VAL A 1 270 ? 26.943 -12.892 -32.723 1.00 93.06 270 VAL A C 1
ATOM 2157 O O . VAL A 1 270 ? 25.784 -13.150 -32.402 1.00 93.06 270 VAL A O 1
ATOM 2160 N N . SER A 1 271 ? 27.982 -13.462 -32.110 1.00 93.56 271 SER A N 1
ATOM 2161 C CA . SER A 1 271 ? 27.830 -14.518 -31.096 1.00 93.56 271 SER A CA 1
ATOM 2162 C C . SER A 1 271 ? 27.145 -14.045 -29.813 1.00 93.56 271 SER A C 1
ATOM 2164 O O . SER A 1 271 ? 26.615 -14.864 -29.063 1.00 93.56 271 SER A O 1
ATOM 2166 N N . SER A 1 272 ? 27.098 -12.731 -29.557 1.00 95.69 272 SER A N 1
ATOM 2167 C CA . SER A 1 272 ? 26.400 -12.182 -28.390 1.00 95.69 272 SER A CA 1
ATOM 2168 C C . SER A 1 272 ? 24.872 -12.313 -28.460 1.00 95.69 272 SER A C 1
ATOM 2170 O O . SER A 1 272 ? 24.213 -12.164 -27.426 1.00 95.69 272 SER A O 1
ATOM 2172 N N . GLY A 1 273 ? 24.299 -12.526 -29.656 1.00 95.75 273 GLY A N 1
ATOM 2173 C CA . GLY A 1 273 ? 22.848 -12.549 -29.890 1.00 95.75 273 GLY A CA 1
ATOM 2174 C C . GLY A 1 273 ? 22.154 -11.195 -29.675 1.00 95.75 273 GLY A C 1
ATOM 2175 O O . GLY A 1 273 ? 20.929 -11.122 -29.562 1.00 95.75 273 GLY A O 1
ATOM 2176 N N . VAL A 1 274 ? 22.914 -10.094 -29.565 1.00 96.62 274 VAL A N 1
ATOM 2177 C CA . VAL A 1 274 ? 22.356 -8.759 -29.280 1.00 96.62 274 VAL A CA 1
ATOM 2178 C C . VAL A 1 274 ? 21.494 -8.237 -30.434 1.00 96.62 274 VAL A C 1
ATOM 2180 O O . VAL A 1 274 ? 20.478 -7.583 -30.192 1.00 96.62 274 VAL A O 1
ATOM 2183 N N . LEU A 1 275 ? 21.869 -8.548 -31.680 1.00 97.31 275 LEU A N 1
ATOM 2184 C CA . LEU A 1 275 ? 21.163 -8.091 -32.881 1.00 97.31 275 LEU A CA 1
ATOM 2185 C C . LEU A 1 275 ? 19.829 -8.816 -33.093 1.00 97.31 275 LEU A C 1
ATOM 2187 O O . LEU A 1 275 ? 18.900 -8.218 -33.630 1.00 97.31 275 LEU A O 1
ATOM 2191 N N . ASP A 1 276 ? 19.682 -10.043 -32.588 1.00 95.38 276 ASP A N 1
ATOM 2192 C CA . ASP A 1 276 ? 18.427 -10.808 -32.670 1.00 95.38 276 ASP A CA 1
ATOM 2193 C C . ASP A 1 276 ? 17.289 -10.148 -31.883 1.00 95.38 276 ASP A C 1
ATOM 2195 O O . ASP A 1 276 ? 16.111 -10.395 -32.128 1.00 95.38 276 ASP A O 1
ATOM 2199 N N . ARG A 1 277 ? 17.636 -9.252 -30.953 1.00 95.44 277 ARG A N 1
ATOM 2200 C CA . ARG A 1 277 ? 16.700 -8.491 -30.112 1.00 95.44 277 ARG A CA 1
ATOM 2201 C C . ARG A 1 277 ? 16.337 -7.129 -30.703 1.00 95.44 277 ARG A C 1
ATOM 2203 O O . ARG A 1 277 ? 15.739 -6.294 -30.014 1.00 95.44 277 ARG A O 1
ATOM 2210 N N . VAL A 1 278 ? 16.746 -6.873 -31.941 1.00 96.50 278 VAL A N 1
ATOM 2211 C CA . VAL A 1 278 ? 16.585 -5.593 -32.625 1.00 96.50 278 VAL A CA 1
ATOM 2212 C C . VAL A 1 278 ? 16.016 -5.832 -34.019 1.00 96.50 278 VAL A C 1
ATOM 2214 O O . VAL A 1 278 ? 16.462 -6.720 -34.749 1.00 96.50 278 VAL A O 1
ATOM 2217 N N . ASP A 1 279 ? 15.017 -5.025 -34.366 1.00 96.88 279 ASP A N 1
ATOM 2218 C CA . ASP A 1 279 ? 14.406 -4.978 -35.691 1.00 96.88 279 ASP A CA 1
ATOM 2219 C C . ASP A 1 279 ? 15.480 -4.805 -36.770 1.00 96.88 279 ASP A C 1
ATOM 2221 O O . ASP A 1 279 ? 16.431 -4.035 -36.595 1.00 96.88 279 ASP A O 1
ATOM 2225 N N . GLU A 1 280 ? 15.330 -5.532 -37.876 1.00 97.38 280 GLU A N 1
ATOM 2226 C CA . GLU A 1 280 ? 16.318 -5.601 -38.953 1.00 97.38 280 GLU A CA 1
ATOM 2227 C C . GLU A 1 280 ? 16.706 -4.212 -39.472 1.00 97.38 280 GLU A C 1
ATOM 2229 O O . GLU A 1 280 ? 17.890 -3.942 -39.686 1.00 97.38 280 GLU A O 1
ATOM 2234 N N . SER A 1 281 ? 15.747 -3.280 -39.536 1.00 97.69 281 SER A N 1
ATOM 2235 C CA . SER A 1 281 ? 15.989 -1.921 -40.028 1.00 97.69 281 SER A CA 1
ATOM 2236 C C . SER A 1 281 ? 16.904 -1.089 -39.120 1.00 97.69 281 SER A C 1
ATOM 2238 O O . SER A 1 281 ? 17.329 -0.003 -39.508 1.00 97.69 281 SER A O 1
ATOM 2240 N N . LEU A 1 282 ? 17.149 -1.528 -37.883 1.00 97.75 282 LEU A N 1
ATOM 2241 C CA . LEU A 1 282 ? 17.953 -0.823 -36.881 1.00 97.75 282 LEU A CA 1
ATOM 2242 C C . LEU A 1 282 ? 19.297 -1.509 -36.601 1.00 97.75 282 LEU A C 1
ATOM 2244 O O . LEU A 1 282 ? 20.140 -0.928 -35.910 1.00 97.75 282 LEU A O 1
ATOM 2248 N N . ARG A 1 283 ? 19.507 -2.729 -37.112 1.00 97.81 283 ARG A N 1
ATOM 2249 C CA . ARG A 1 283 ? 20.731 -3.509 -36.872 1.00 97.81 283 ARG A CA 1
ATOM 2250 C C . ARG A 1 283 ? 21.996 -2.813 -37.383 1.00 97.81 283 ARG A C 1
ATOM 2252 O O . ARG A 1 283 ? 22.915 -2.710 -36.572 1.00 97.81 283 ARG A O 1
ATOM 2259 N N . PRO A 1 284 ? 22.050 -2.248 -38.611 1.00 98.06 284 PRO A N 1
ATOM 2260 C CA . PRO A 1 284 ? 23.276 -1.617 -39.116 1.00 98.06 284 PRO A CA 1
ATOM 2261 C C . PRO A 1 284 ? 23.760 -0.457 -38.235 1.00 98.06 284 PRO A C 1
ATOM 2263 O O . PRO A 1 284 ? 24.948 -0.319 -37.946 1.00 98.06 284 PRO A O 1
ATOM 2266 N N . ASP A 1 285 ? 22.822 0.354 -37.739 1.00 97.88 285 ASP A N 1
ATOM 2267 C CA . ASP A 1 285 ? 23.114 1.480 -36.850 1.00 97.88 285 ASP A CA 1
ATOM 2268 C C . ASP A 1 285 ? 23.659 1.024 -35.491 1.00 97.88 285 ASP A C 1
ATOM 2270 O O . ASP A 1 285 ? 24.545 1.670 -34.920 1.00 97.88 285 ASP A O 1
ATOM 2274 N N . LEU A 1 286 ? 23.101 -0.059 -34.938 1.00 97.44 286 LEU A N 1
ATOM 2275 C CA . LEU A 1 286 ? 23.555 -0.603 -33.663 1.00 97.44 286 LEU A CA 1
ATOM 2276 C C . LEU A 1 286 ? 24.915 -1.287 -33.814 1.00 97.44 286 LEU A C 1
ATOM 2278 O O . LEU A 1 286 ? 25.794 -1.071 -32.984 1.00 97.44 286 LEU A O 1
ATOM 2282 N N . GLU A 1 287 ? 25.100 -2.066 -34.873 1.00 97.62 287 GLU A N 1
ATOM 2283 C CA . GLU A 1 287 ? 26.357 -2.740 -35.188 1.00 97.62 287 GLU A CA 1
ATOM 2284 C C . GLU A 1 287 ? 27.495 -1.732 -35.371 1.00 97.62 287 GLU A C 1
ATOM 2286 O O . GLU A 1 287 ? 28.524 -1.843 -34.706 1.00 97.62 287 GLU A O 1
ATOM 2291 N N . SER A 1 288 ? 27.268 -0.679 -36.163 1.00 97.38 288 SER A N 1
ATOM 2292 C CA . SER A 1 288 ? 28.211 0.435 -36.333 1.00 97.38 288 SER A CA 1
ATOM 2293 C C . SER A 1 288 ? 28.546 1.123 -35.003 1.00 97.38 288 SER A C 1
ATOM 2295 O O . SER A 1 288 ? 29.701 1.445 -34.714 1.00 97.38 288 SER A O 1
ATOM 2297 N N . TYR A 1 289 ? 27.555 1.315 -34.128 1.00 96.88 289 TYR A N 1
ATOM 2298 C CA . TYR A 1 289 ? 27.811 1.861 -32.797 1.00 96.88 289 TYR A CA 1
ATOM 2299 C C . TYR A 1 289 ? 28.698 0.935 -31.954 1.00 96.88 289 TYR A C 1
ATOM 2301 O O . TYR A 1 289 ? 29.652 1.421 -31.338 1.00 96.88 289 TYR A O 1
ATOM 2309 N N . LEU A 1 290 ? 28.404 -0.365 -31.911 1.00 96.94 290 LEU A N 1
ATOM 2310 C CA . LEU A 1 290 ? 29.106 -1.334 -31.065 1.00 96.94 290 LEU A CA 1
ATOM 2311 C C . LEU A 1 290 ? 30.523 -1.648 -31.565 1.00 96.94 290 LEU A C 1
ATOM 2313 O O . LEU A 1 290 ? 31.425 -1.744 -30.734 1.00 96.94 290 LEU A O 1
ATOM 2317 N N . SER A 1 291 ? 30.741 -1.714 -32.881 1.00 96.38 291 SER A N 1
ATOM 2318 C CA . SER A 1 291 ? 32.037 -2.058 -33.498 1.00 96.38 291 SER A CA 1
ATOM 2319 C C . SER A 1 291 ? 33.147 -1.044 -33.210 1.00 96.38 291 SER A C 1
ATOM 2321 O O . SER A 1 291 ? 34.330 -1.361 -33.254 1.00 96.38 291 SER A O 1
ATOM 2323 N N . THR A 1 292 ? 32.777 0.186 -32.850 1.00 95.75 292 THR A N 1
ATOM 2324 C CA . THR A 1 292 ? 33.724 1.238 -32.441 1.00 95.75 292 THR A CA 1
ATOM 2325 C C . THR A 1 292 ? 34.183 1.129 -30.978 1.00 95.75 292 THR A C 1
ATOM 2327 O O . THR A 1 292 ? 34.878 2.022 -30.477 1.00 95.75 292 THR A O 1
ATOM 2330 N N . GLY A 1 293 ? 33.731 0.110 -30.244 1.00 94.50 293 GLY A N 1
ATOM 2331 C CA . GLY A 1 293 ? 34.165 -0.198 -28.883 1.00 94.50 293 GLY A CA 1
ATOM 2332 C C . GLY A 1 293 ? 35.066 -1.428 -28.839 1.00 94.50 293 GLY A C 1
ATOM 2333 O O . GLY A 1 293 ? 34.994 -2.286 -29.705 1.00 94.50 293 GLY A O 1
ATOM 2334 N N . GLN A 1 294 ? 35.879 -1.536 -27.788 1.00 95.50 294 GLN A N 1
ATOM 2335 C CA . GLN A 1 294 ? 36.646 -2.753 -27.507 1.00 95.50 294 GLN A CA 1
ATOM 2336 C C . GLN A 1 294 ? 35.751 -3.851 -26.913 1.00 95.50 294 GLN A C 1
ATOM 2338 O O . GLN A 1 294 ? 36.012 -5.037 -27.077 1.00 95.50 294 GLN A O 1
ATOM 2343 N N . SER A 1 295 ? 34.712 -3.451 -26.176 1.00 95.88 295 SER A N 1
ATOM 2344 C CA . SER A 1 295 ? 33.703 -4.353 -25.625 1.00 95.88 295 SER A CA 1
ATOM 2345 C C . SER A 1 295 ? 32.390 -3.620 -25.357 1.00 95.88 295 SER A C 1
ATOM 2347 O O . SER A 1 295 ? 32.326 -2.383 -25.368 1.00 95.88 295 SER A O 1
ATOM 2349 N N . PHE A 1 296 ? 31.332 -4.371 -25.074 1.00 96.81 296 PHE A N 1
ATOM 2350 C CA . PHE A 1 296 ? 30.052 -3.828 -24.641 1.00 96.81 296 PHE A CA 1
ATOM 2351 C C . PHE A 1 296 ? 29.348 -4.736 -23.628 1.00 96.81 296 PHE A C 1
ATOM 2353 O O . PHE A 1 296 ? 29.548 -5.949 -23.596 1.00 96.81 296 PHE A O 1
ATOM 2360 N N . ASP A 1 297 ? 28.496 -4.122 -22.811 1.00 96.94 297 ASP A N 1
ATOM 2361 C CA . ASP A 1 297 ? 27.527 -4.823 -21.969 1.00 96.94 297 ASP A CA 1
ATOM 2362 C C . ASP A 1 297 ? 26.126 -4.619 -22.561 1.00 96.94 297 ASP A C 1
ATOM 2364 O O . ASP A 1 297 ? 25.857 -3.587 -23.192 1.00 96.94 297 ASP A O 1
ATOM 2368 N N . TYR A 1 298 ? 25.211 -5.561 -22.336 1.00 97.31 298 TYR A N 1
ATOM 2369 C CA . TYR A 1 298 ? 23.808 -5.377 -22.694 1.00 97.31 298 TYR A CA 1
ATOM 2370 C C . TYR A 1 298 ? 22.835 -5.978 -21.678 1.00 97.31 298 TYR A C 1
ATOM 2372 O O . TYR A 1 298 ? 23.150 -6.931 -20.966 1.00 97.31 298 TYR A O 1
ATOM 2380 N N . ILE A 1 299 ? 21.627 -5.416 -21.627 1.00 97.19 299 ILE A N 1
ATOM 2381 C CA . ILE A 1 299 ? 20.497 -5.916 -20.834 1.00 97.19 299 ILE A CA 1
ATOM 2382 C C . ILE A 1 299 ? 19.299 -6.150 -21.745 1.00 97.19 299 ILE A C 1
ATOM 2384 O O . ILE A 1 299 ? 18.909 -5.261 -22.498 1.00 97.19 299 ILE A O 1
ATOM 2388 N N . ALA A 1 300 ? 18.715 -7.344 -21.682 1.00 96.69 300 ALA A N 1
ATOM 2389 C CA . ALA A 1 300 ? 17.484 -7.661 -22.398 1.00 96.69 300 ALA A CA 1
ATOM 2390 C C . ALA A 1 300 ? 16.253 -7.258 -21.576 1.00 96.69 300 ALA A C 1
ATOM 2392 O O . ALA A 1 300 ? 16.268 -7.313 -20.341 1.00 96.69 300 ALA A O 1
ATOM 2393 N N . PHE A 1 301 ? 15.174 -6.895 -22.263 1.00 95.94 301 PHE A N 1
ATOM 2394 C CA . PHE A 1 301 ? 13.891 -6.576 -21.648 1.00 95.94 301 PHE A CA 1
ATOM 2395 C C . PHE A 1 301 ? 12.912 -7.737 -21.807 1.00 95.94 301 PHE A C 1
ATOM 2397 O O . PHE A 1 301 ? 12.816 -8.321 -22.882 1.00 95.94 301 PHE A O 1
ATOM 2404 N N . SER A 1 302 ? 12.187 -8.066 -20.737 1.00 92.12 302 SER A N 1
ATOM 2405 C CA . SER A 1 302 ? 11.090 -9.041 -20.783 1.00 92.12 302 SER A CA 1
ATOM 2406 C C . SER A 1 302 ? 9.779 -8.392 -21.198 1.00 92.12 302 SER A C 1
ATOM 2408 O O . SER A 1 302 ? 8.896 -9.059 -21.703 1.00 92.12 302 SER A O 1
ATOM 2410 N N . SER A 1 303 ? 9.631 -7.092 -20.955 1.00 91.81 303 SER A N 1
ATOM 2411 C CA . SER A 1 303 ? 8.420 -6.356 -21.302 1.00 91.81 303 SER A CA 1
ATOM 2412 C C . SER A 1 303 ? 8.730 -4.875 -21.438 1.00 91.81 303 SER A C 1
ATOM 2414 O O . SER A 1 303 ? 9.558 -4.349 -20.682 1.00 91.81 303 SER A O 1
ATOM 2416 N N . VAL A 1 304 ? 8.039 -4.205 -22.355 1.00 93.12 304 VAL A N 1
ATOM 2417 C CA . VAL A 1 304 ? 8.135 -2.758 -22.560 1.00 93.12 304 VAL A CA 1
ATOM 2418 C C . VAL A 1 304 ? 6.737 -2.152 -22.583 1.00 93.12 304 VAL A C 1
ATOM 2420 O O . VAL A 1 304 ? 5.877 -2.552 -23.357 1.00 93.12 304 VAL A O 1
ATOM 2423 N N . CYS A 1 305 ? 6.510 -1.156 -21.740 1.00 92.56 305 CYS A N 1
ATOM 2424 C CA . CYS A 1 305 ? 5.315 -0.332 -21.733 1.00 92.56 305 CYS A CA 1
ATOM 2425 C C . CYS A 1 305 ? 5.548 0.920 -22.578 1.00 92.56 305 CYS A C 1
ATOM 2427 O O . CYS A 1 305 ? 6.377 1.768 -22.229 1.00 92.56 305 CYS A O 1
ATOM 2429 N N . SER A 1 306 ? 4.816 1.036 -23.686 1.00 92.12 306 SER A N 1
ATOM 2430 C CA . SER A 1 306 ? 4.917 2.184 -24.588 1.00 92.12 306 SER A CA 1
ATOM 2431 C C . SER A 1 306 ? 4.118 3.371 -24.061 1.00 92.12 306 SER A C 1
ATOM 2433 O O . SER A 1 306 ? 2.895 3.294 -23.937 1.00 92.12 306 SER A O 1
ATOM 2435 N N . LEU A 1 307 ? 4.786 4.501 -23.822 1.00 89.31 307 LEU A N 1
ATOM 2436 C CA . LEU A 1 307 ? 4.133 5.749 -23.406 1.00 89.31 307 LEU A CA 1
ATOM 2437 C C . LEU A 1 307 ? 3.868 6.699 -24.585 1.00 89.31 307 LEU A C 1
ATOM 2439 O O . LEU A 1 307 ? 3.361 7.794 -24.385 1.00 89.31 307 LEU A O 1
ATOM 2443 N N . LYS A 1 308 ? 4.184 6.288 -25.821 1.00 73.81 308 LYS A N 1
ATOM 2444 C CA . LYS A 1 308 ? 4.114 7.128 -27.032 1.00 73.81 308 LYS A CA 1
ATOM 2445 C C . LYS A 1 308 ? 2.691 7.461 -27.491 1.00 73.81 308 LYS A C 1
ATOM 2447 O O . LYS A 1 308 ? 2.478 8.510 -28.086 1.00 73.81 308 LYS A O 1
ATOM 2452 N N . ARG A 1 309 ? 1.714 6.578 -27.242 1.00 68.25 309 ARG A N 1
ATOM 2453 C CA . ARG A 1 309 ? 0.294 6.783 -27.634 1.00 68.25 309 ARG A CA 1
ATOM 2454 C C . ARG A 1 309 ? -0.415 7.868 -26.820 1.00 68.25 309 ARG A C 1
ATOM 2456 O O . ARG A 1 309 ? -1.592 8.143 -27.011 1.00 68.25 309 ARG A O 1
ATOM 2463 N N . VAL A 1 310 ? 0.325 8.455 -25.903 1.00 62.69 310 VAL A N 1
ATOM 2464 C CA . VAL A 1 310 ? -0.094 9.392 -24.890 1.00 62.69 310 VAL A CA 1
ATOM 2465 C C . VAL A 1 310 ? 0.846 10.564 -25.081 1.00 62.69 310 VAL A C 1
ATOM 2467 O O . VAL A 1 310 ? 2.035 10.334 -25.287 1.00 62.69 310 VAL A O 1
ATOM 2470 N N . ASN A 1 311 ? 0.331 11.793 -25.102 1.00 70.94 311 ASN A N 1
ATOM 2471 C CA . ASN A 1 311 ? 1.127 12.998 -25.356 1.00 70.94 311 ASN A CA 1
ATOM 2472 C C . ASN A 1 311 ? 2.549 12.907 -24.767 1.00 70.94 311 ASN A C 1
ATOM 2474 O O . ASN A 1 311 ? 2.670 12.492 -23.608 1.00 70.94 311 ASN A O 1
ATOM 2478 N N . PRO A 1 312 ? 3.601 13.290 -25.526 1.00 79.62 312 PRO A N 1
ATOM 2479 C CA . PRO A 1 312 ? 4.988 13.168 -25.090 1.00 79.62 312 PRO A CA 1
ATOM 2480 C C . PRO A 1 312 ? 5.146 13.659 -23.658 1.00 79.62 312 PRO A C 1
ATOM 2482 O O . PRO A 1 312 ? 4.806 14.801 -23.356 1.00 79.62 312 PRO A O 1
ATOM 2485 N N . ILE A 1 313 ? 5.617 12.795 -22.762 1.00 89.50 313 ILE A N 1
ATOM 2486 C CA . ILE A 1 313 ? 5.602 13.109 -21.337 1.00 89.50 313 ILE A CA 1
ATOM 2487 C C 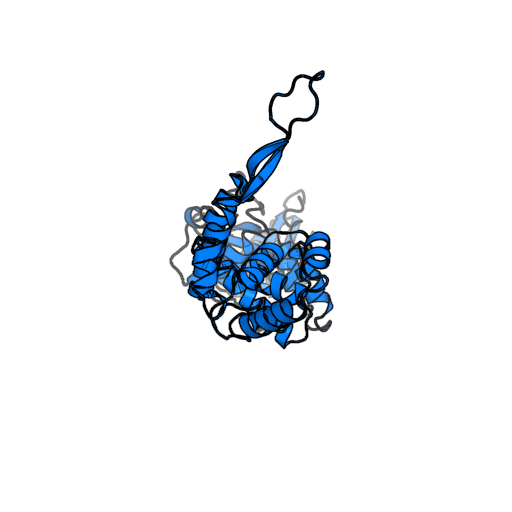. ILE A 1 313 ? 6.917 13.786 -20.970 1.00 89.50 313 ILE A C 1
ATOM 2489 O O . ILE A 1 313 ? 7.948 13.113 -20.968 1.00 89.50 313 ILE A O 1
ATOM 2493 N N . PRO A 1 314 ? 6.926 15.075 -20.591 1.00 94.88 314 PRO A N 1
ATOM 2494 C CA . PRO A 1 314 ? 8.162 15.733 -20.208 1.00 94.88 314 PRO A CA 1
ATOM 2495 C C . PRO A 1 314 ? 8.763 15.076 -18.967 1.00 94.88 314 PRO A C 1
ATOM 2497 O O . PRO A 1 314 ? 8.044 14.739 -18.021 1.00 94.88 314 PRO A O 1
ATOM 2500 N N . TRP A 1 315 ? 10.092 14.996 -18.899 1.00 94.94 315 TRP A N 1
ATOM 2501 C CA . TRP A 1 315 ? 10.779 14.528 -17.688 1.00 94.94 315 TRP A CA 1
ATOM 2502 C C . TRP A 1 315 ? 10.351 15.297 -16.430 1.00 94.94 315 TRP A C 1
ATOM 2504 O O . TRP A 1 315 ? 10.246 14.711 -15.359 1.00 94.94 315 TRP A O 1
ATOM 2514 N N . LYS A 1 316 ? 10.026 16.593 -16.556 1.00 95.06 316 LYS A N 1
ATOM 2515 C CA . LYS A 1 316 ? 9.489 17.412 -15.454 1.00 95.06 316 LYS A CA 1
ATOM 2516 C C . LYS A 1 316 ? 8.222 16.807 -14.836 1.00 95.06 316 LYS A C 1
ATOM 2518 O O . LYS A 1 316 ? 8.089 16.813 -13.618 1.00 95.06 316 LYS A O 1
ATOM 2523 N N . THR A 1 317 ? 7.326 16.267 -15.660 1.00 93.31 317 THR A N 1
ATOM 2524 C CA . THR A 1 317 ? 6.098 15.600 -15.205 1.00 93.31 317 THR A CA 1
ATOM 2525 C C . THR A 1 317 ? 6.416 14.292 -14.492 1.00 93.31 317 THR A C 1
ATOM 2527 O O . THR A 1 317 ? 5.828 14.005 -13.456 1.00 93.31 317 THR A O 1
ATOM 2530 N N . PHE A 1 318 ? 7.387 13.528 -14.998 1.00 94.19 318 PHE A N 1
ATOM 2531 C CA . PHE A 1 318 ? 7.859 12.315 -14.331 1.00 94.19 318 PHE A CA 1
ATOM 2532 C C . PHE A 1 318 ? 8.459 12.615 -12.948 1.00 94.19 318 PHE A C 1
ATOM 2534 O O . PHE A 1 318 ? 8.162 11.916 -11.984 1.00 94.19 318 PHE A O 1
ATOM 2541 N N . TRP A 1 319 ? 9.245 13.688 -12.813 1.00 95.44 319 TRP A N 1
ATOM 2542 C CA . TRP A 1 319 ? 9.833 14.079 -11.524 1.00 95.44 319 TRP A CA 1
ATOM 2543 C C . TRP A 1 319 ? 8.810 14.559 -10.491 1.00 95.44 319 TRP A C 1
ATOM 2545 O O . TRP A 1 319 ? 9.135 14.602 -9.310 1.00 95.44 319 TRP A O 1
ATOM 2555 N N . ALA A 1 320 ? 7.597 14.914 -10.917 1.00 93.31 320 ALA A N 1
ATOM 2556 C CA . ALA A 1 320 ? 6.503 15.268 -10.018 1.00 93.31 320 ALA A CA 1
ATOM 2557 C C . ALA A 1 320 ? 5.763 14.039 -9.455 1.00 93.31 320 ALA A C 1
ATOM 2559 O O . ALA A 1 320 ? 4.897 14.198 -8.595 1.00 93.31 320 ALA A O 1
ATOM 2560 N N . LEU A 1 321 ? 6.070 12.826 -9.933 1.00 89.75 321 LEU A N 1
ATOM 2561 C CA . LEU A 1 321 ? 5.483 11.595 -9.408 1.00 89.75 321 LEU A CA 1
ATOM 2562 C C . LEU A 1 321 ? 5.996 11.304 -7.993 1.00 89.75 321 LEU A C 1
ATOM 2564 O O . LEU A 1 321 ? 7.180 11.457 -7.691 1.00 89.75 321 LEU A O 1
ATOM 2568 N N . GLU A 1 322 ? 5.100 10.821 -7.134 1.00 83.81 322 GLU A N 1
ATOM 2569 C CA . GLU A 1 322 ? 5.454 10.394 -5.782 1.00 83.81 322 GLU A CA 1
ATOM 2570 C C . GLU A 1 322 ? 6.504 9.270 -5.830 1.00 83.81 322 GLU A C 1
ATOM 2572 O O . GLU A 1 322 ? 6.333 8.269 -6.527 1.00 83.81 322 GLU A O 1
ATOM 2577 N N . GLY A 1 323 ? 7.612 9.461 -5.105 1.00 86.00 323 GLY A N 1
ATOM 2578 C CA . GLY A 1 323 ? 8.737 8.521 -5.067 1.00 86.00 323 GLY A CA 1
ATOM 2579 C C . GLY A 1 323 ? 9.809 8.733 -6.144 1.00 86.00 323 GLY A C 1
ATOM 2580 O O . GLY A 1 323 ? 10.868 8.104 -6.071 1.00 86.00 323 GLY A O 1
ATOM 2581 N N . ALA A 1 324 ? 9.588 9.624 -7.117 1.00 93.94 324 ALA A N 1
ATOM 2582 C CA . ALA A 1 324 ? 10.582 9.940 -8.138 1.00 93.94 324 ALA A CA 1
ATOM 2583 C C . ALA A 1 324 ? 11.687 10.861 -7.598 1.00 93.94 324 ALA A C 1
ATOM 2585 O O . ALA A 1 324 ? 11.449 11.807 -6.848 1.00 93.94 324 ALA A O 1
ATOM 2586 N N . LYS A 1 325 ? 12.928 10.593 -8.008 1.00 94.56 325 LYS A N 1
ATOM 2587 C CA . LYS A 1 325 ? 14.121 11.370 -7.658 1.00 94.56 325 LYS A CA 1
ATOM 2588 C C . LYS A 1 325 ? 14.821 11.806 -8.932 1.00 94.56 325 LYS A C 1
ATOM 2590 O O . LYS A 1 325 ? 15.210 10.963 -9.732 1.00 94.56 325 LYS A O 1
ATOM 2595 N N . ASN A 1 326 ? 15.012 13.113 -9.090 1.00 95.25 326 ASN A N 1
ATOM 2596 C CA . ASN A 1 326 ? 15.752 13.686 -10.210 1.00 95.25 326 ASN A CA 1
ATOM 2597 C C . ASN A 1 326 ? 17.268 13.582 -9.942 1.00 95.25 326 ASN A C 1
ATOM 2599 O O . ASN A 1 326 ? 17.770 14.260 -9.037 1.00 95.25 326 ASN A O 1
ATOM 2603 N N . PRO A 1 327 ? 18.015 12.735 -10.670 1.00 91.88 327 PRO A N 1
ATOM 2604 C CA . PRO A 1 327 ? 19.432 12.547 -10.411 1.00 91.88 327 PRO A CA 1
ATOM 2605 C C . PRO A 1 327 ? 20.252 13.703 -10.998 1.00 91.88 327 PRO A C 1
ATOM 2607 O O . PRO A 1 327 ? 20.006 14.161 -12.113 1.00 91.88 327 PRO A O 1
ATOM 2610 N N . LYS A 1 328 ? 21.286 14.146 -10.266 1.00 90.06 328 LYS A N 1
ATOM 2611 C CA . LYS A 1 328 ? 22.221 15.183 -10.749 1.00 90.06 328 LYS A CA 1
ATOM 2612 C C . LYS A 1 328 ? 22.982 14.730 -11.999 1.00 90.06 328 LYS A C 1
ATOM 2614 O O . LYS A 1 328 ? 23.148 15.504 -12.933 1.00 90.06 328 LYS A O 1
ATOM 2619 N N . ASN A 1 329 ? 23.428 13.472 -12.015 1.00 88.94 329 ASN A N 1
ATOM 2620 C CA . ASN A 1 329 ? 24.057 12.860 -13.178 1.00 88.94 329 ASN A CA 1
ATOM 2621 C C . ASN A 1 329 ? 23.010 12.068 -13.967 1.00 88.94 329 ASN A C 1
ATOM 2623 O O . ASN A 1 329 ? 22.427 11.131 -13.428 1.00 88.94 329 ASN A O 1
ATOM 2627 N N . LYS A 1 330 ? 22.796 12.440 -15.232 1.00 86.56 330 LYS A N 1
ATOM 2628 C CA . LYS A 1 330 ? 21.876 11.755 -16.157 1.00 86.56 330 LYS A CA 1
ATOM 2629 C C . LYS A 1 330 ? 22.570 10.717 -17.045 1.00 86.56 330 LYS A C 1
ATOM 2631 O O . LYS A 1 330 ? 21.900 10.032 -17.812 1.00 86.56 330 LYS A O 1
ATOM 2636 N N . GLN A 1 331 ? 23.896 10.611 -16.972 1.00 86.25 331 GLN A N 1
ATOM 2637 C CA . GLN A 1 331 ? 24.662 9.621 -17.722 1.00 86.25 331 GLN A CA 1
ATOM 2638 C C . GLN A 1 331 ? 24.585 8.245 -17.048 1.00 86.25 331 GLN A C 1
ATOM 2640 O O . GLN A 1 331 ? 24.558 8.131 -15.822 1.00 86.25 331 GLN A O 1
ATOM 2645 N N . GLY A 1 332 ? 24.589 7.182 -17.857 1.00 90.25 332 GLY A N 1
ATOM 2646 C CA . GLY A 1 332 ? 24.526 5.805 -17.365 1.00 90.25 332 GLY A CA 1
ATOM 2647 C C . GLY A 1 332 ? 23.102 5.375 -17.016 1.00 90.25 332 GLY A C 1
ATOM 2648 O O . GLY A 1 332 ? 22.205 5.536 -17.844 1.00 90.25 332 GLY A O 1
ATOM 2649 N N . PHE A 1 333 ? 22.938 4.804 -15.817 1.00 95.38 333 PHE A N 1
ATOM 2650 C CA . PHE A 1 333 ? 21.672 4.293 -15.279 1.00 95.38 333 PHE A CA 1
ATOM 2651 C C . PHE A 1 333 ? 21.453 4.761 -13.834 1.00 95.38 333 PHE A C 1
ATOM 2653 O O . PHE A 1 333 ? 21.493 3.954 -12.896 1.00 95.38 333 PHE A O 1
ATOM 2660 N N . PRO A 1 334 ? 21.291 6.071 -13.597 1.00 95.69 334 PRO A N 1
ATOM 2661 C CA . PRO A 1 334 ? 21.085 6.570 -12.250 1.00 95.69 334 PRO A CA 1
ATOM 2662 C C . PRO A 1 334 ? 19.760 6.044 -11.688 1.00 95.69 334 PRO A C 1
ATOM 2664 O O . PRO A 1 334 ? 18.764 5.896 -12.401 1.00 95.69 334 PRO A O 1
ATOM 2667 N N . ARG A 1 335 ? 19.759 5.753 -10.386 1.00 95.50 335 ARG A N 1
ATOM 2668 C CA . ARG A 1 335 ? 18.551 5.349 -9.666 1.00 95.50 335 ARG A CA 1
ATOM 2669 C C . ARG A 1 335 ? 17.634 6.559 -9.507 1.00 95.50 335 ARG A C 1
ATOM 2671 O O . ARG A 1 335 ? 18.061 7.590 -8.991 1.00 95.50 335 ARG A O 1
ATOM 2678 N N . VAL A 1 336 ? 16.377 6.393 -9.890 1.00 95.75 336 VAL A N 1
ATOM 2679 C CA . VAL A 1 336 ? 15.333 7.425 -9.847 1.00 95.75 336 VAL A CA 1
ATOM 2680 C C . VAL A 1 336 ? 14.180 7.086 -8.915 1.00 95.75 336 VAL A C 1
ATOM 2682 O O . VAL A 1 336 ? 13.336 7.937 -8.672 1.00 95.75 336 VAL A O 1
ATOM 2685 N N . GLY A 1 337 ? 14.143 5.876 -8.360 1.00 93.19 337 GLY A N 1
ATOM 2686 C CA . GLY A 1 337 ? 13.116 5.491 -7.400 1.00 93.19 337 GLY A CA 1
ATOM 2687 C C . GLY A 1 337 ? 13.335 4.109 -6.801 1.00 93.19 337 GLY A C 1
ATOM 2688 O O . GLY A 1 337 ? 14.382 3.469 -6.986 1.00 93.19 337 GLY A O 1
ATOM 2689 N N . GLY A 1 338 ? 12.343 3.669 -6.041 1.00 88.69 338 GLY A N 1
ATOM 2690 C CA . GLY A 1 338 ? 12.289 2.362 -5.406 1.00 88.69 338 GLY A CA 1
ATOM 2691 C C . GLY A 1 338 ? 10.881 1.761 -5.431 1.00 88.69 338 GLY A C 1
ATOM 2692 O O . GLY A 1 338 ? 10.065 2.146 -6.276 1.00 88.69 338 GLY A O 1
ATOM 2693 N N . PRO A 1 339 ? 10.591 0.846 -4.493 1.00 80.06 339 PRO A N 1
ATOM 2694 C CA . PRO A 1 339 ? 9.294 0.182 -4.362 1.00 80.06 339 PRO A CA 1
ATOM 2695 C C . PRO A 1 339 ? 8.103 1.142 -4.262 1.00 80.06 339 PRO A C 1
ATOM 2697 O O . PRO A 1 339 ? 7.002 0.802 -4.673 1.00 80.06 339 PRO A O 1
ATOM 2700 N N . GLU A 1 340 ? 8.317 2.353 -3.749 1.00 82.06 340 GLU A N 1
ATOM 2701 C CA . GLU A 1 340 ? 7.313 3.412 -3.648 1.00 82.06 340 GLU A CA 1
ATOM 2702 C C . GLU A 1 340 ? 6.889 3.989 -5.010 1.00 82.06 340 GLU A C 1
ATOM 2704 O O . GLU A 1 340 ? 5.740 4.389 -5.182 1.00 82.06 340 GLU A O 1
ATOM 2709 N N . LEU A 1 341 ? 7.793 4.002 -5.996 1.00 88.50 341 LEU A N 1
ATOM 2710 C CA . LEU A 1 341 ? 7.543 4.585 -7.316 1.00 88.50 341 LEU A CA 1
ATOM 2711 C C . LEU A 1 341 ? 6.903 3.569 -8.275 1.00 88.50 341 LEU A C 1
ATOM 2713 O O . LEU A 1 341 ? 6.164 3.961 -9.178 1.00 88.50 341 LEU A O 1
ATOM 2717 N N . ALA A 1 342 ? 7.147 2.268 -8.092 1.00 84.94 342 ALA A N 1
ATOM 2718 C CA . ALA A 1 342 ? 6.671 1.238 -9.019 1.00 84.94 342 ALA A CA 1
ATOM 2719 C C . ALA A 1 342 ? 5.128 1.188 -9.134 1.00 84.94 342 ALA A C 1
ATOM 2721 O O . ALA A 1 342 ? 4.626 1.198 -10.263 1.00 84.94 342 ALA A O 1
ATOM 2722 N N . PRO A 1 343 ? 4.342 1.229 -8.032 1.00 79.31 343 PRO A N 1
ATOM 2723 C CA . PRO A 1 343 ? 2.882 1.305 -8.109 1.00 79.31 343 PRO A CA 1
ATOM 2724 C C . PRO A 1 343 ? 2.401 2.570 -8.822 1.00 79.31 343 PRO A C 1
ATOM 2726 O O . PRO A 1 343 ? 1.471 2.508 -9.628 1.00 79.31 343 PRO A O 1
ATOM 2729 N N . THR A 1 344 ? 3.061 3.705 -8.565 1.00 83.12 344 THR A N 1
ATOM 2730 C CA . THR A 1 344 ? 2.766 4.984 -9.216 1.00 83.12 344 THR A CA 1
ATOM 2731 C C . THR A 1 344 ? 2.986 4.885 -10.719 1.00 83.12 344 THR A C 1
ATOM 2733 O O . THR A 1 344 ? 2.101 5.271 -11.475 1.00 83.12 344 THR A O 1
ATOM 2736 N N . LEU A 1 345 ? 4.101 4.304 -11.173 1.00 85.81 345 LEU A N 1
ATOM 2737 C CA . LEU A 1 345 ? 4.380 4.111 -12.600 1.00 85.81 345 LEU A CA 1
ATOM 2738 C C . LEU A 1 345 ? 3.404 3.157 -13.272 1.00 85.81 345 LEU A C 1
ATOM 2740 O O . LEU A 1 345 ? 2.959 3.437 -14.383 1.00 85.81 345 LEU A O 1
ATOM 2744 N N . PHE A 1 346 ? 3.039 2.066 -12.604 1.00 83.62 346 PHE A N 1
ATOM 2745 C CA . PHE A 1 346 ? 2.050 1.132 -13.127 1.00 83.62 346 PHE A CA 1
ATOM 2746 C C . PHE A 1 346 ? 0.679 1.800 -13.297 1.00 83.62 346 PHE A C 1
ATOM 2748 O O . PHE A 1 346 ? 0.074 1.729 -14.369 1.00 83.62 346 PHE A O 1
ATOM 2755 N N . PHE A 1 347 ? 0.197 2.497 -12.264 1.00 79.31 347 PHE A N 1
ATOM 2756 C CA . PHE A 1 347 ? -1.073 3.221 -12.329 1.00 79.31 347 PHE A CA 1
ATOM 2757 C C . PHE A 1 347 ? -1.030 4.346 -13.361 1.00 79.31 347 PHE A C 1
ATOM 2759 O O . PHE A 1 347 ? -1.992 4.551 -14.098 1.00 79.31 347 PHE A O 1
ATOM 2766 N N . TRP A 1 348 ? 0.092 5.056 -13.433 1.00 81.56 348 TRP A N 1
ATOM 2767 C CA . TRP A 1 348 ? 0.310 6.128 -14.388 1.00 81.56 348 TRP A CA 1
ATOM 2768 C C . TRP A 1 348 ? 0.271 5.604 -15.824 1.00 81.56 348 TRP A C 1
ATOM 2770 O O . TRP A 1 348 ? -0.532 6.093 -16.609 1.00 81.56 348 TRP A O 1
ATOM 2780 N N . ALA A 1 349 ? 1.008 4.538 -16.141 1.00 82.56 349 ALA A N 1
ATOM 2781 C CA . ALA A 1 349 ? 0.942 3.870 -17.440 1.00 82.56 349 ALA A CA 1
ATOM 2782 C C . ALA A 1 349 ? -0.489 3.419 -17.787 1.00 82.56 349 ALA A C 1
ATOM 2784 O O . ALA A 1 349 ? -0.986 3.708 -18.876 1.00 82.56 349 ALA A O 1
ATOM 2785 N N . LYS A 1 350 ? -1.195 2.792 -16.836 1.00 80.06 350 LYS A N 1
ATOM 2786 C CA . LYS A 1 350 ? -2.583 2.345 -17.029 1.00 80.06 350 LYS A CA 1
ATOM 2787 C C . LYS A 1 350 ? -3.545 3.507 -17.291 1.00 80.06 350 LYS A C 1
ATOM 2789 O O . LYS A 1 350 ? -4.355 3.428 -18.208 1.00 80.06 350 LYS A O 1
ATOM 2794 N N . LYS A 1 351 ? -3.456 4.589 -16.511 1.00 79.94 351 LYS A N 1
ATOM 2795 C CA . LYS A 1 351 ? -4.290 5.795 -16.672 1.00 79.94 351 LYS A CA 1
ATOM 2796 C C . LYS A 1 351 ? -4.100 6.430 -18.045 1.00 79.94 351 LYS A C 1
ATOM 2798 O O . LYS A 1 351 ? -5.038 6.988 -18.601 1.00 79.94 351 LYS A O 1
ATOM 2803 N N . LEU A 1 352 ? -2.887 6.343 -18.574 1.00 79.81 352 LEU A N 1
ATOM 2804 C CA . LEU A 1 352 ? -2.538 6.872 -19.878 1.00 79.81 352 LEU A CA 1
ATOM 2805 C C . LEU A 1 352 ? -2.943 5.931 -21.033 1.00 79.81 352 LEU A C 1
ATOM 2807 O O . LEU A 1 352 ? -2.771 6.289 -22.189 1.00 79.81 352 LEU A O 1
ATOM 2811 N N . GLY A 1 353 ? -3.497 4.744 -20.752 1.00 77.12 353 GLY A N 1
ATOM 2812 C CA . GLY A 1 353 ? -3.859 3.764 -21.784 1.00 77.12 353 GLY A CA 1
ATOM 2813 C C . GLY A 1 353 ? -2.643 3.125 -22.463 1.00 77.12 353 GLY A C 1
ATOM 2814 O O . GLY A 1 353 ? -2.749 2.623 -23.584 1.00 77.12 353 GLY A O 1
ATOM 2815 N N . ALA A 1 354 ? -1.482 3.169 -21.805 1.00 81.62 354 ALA A N 1
ATOM 2816 C CA . ALA A 1 354 ? -0.265 2.549 -22.298 1.00 81.62 354 ALA A CA 1
ATOM 2817 C C . ALA A 1 354 ? -0.432 1.025 -22.368 1.00 81.62 354 ALA A C 1
ATOM 2819 O O . ALA A 1 354 ? -1.048 0.410 -21.493 1.00 81.62 354 ALA A O 1
ATOM 2820 N N . LYS A 1 355 ? 0.123 0.418 -23.419 1.00 79.44 355 LYS A N 1
ATOM 2821 C CA . LYS A 1 355 ? 0.119 -1.034 -23.605 1.00 79.44 355 LYS A CA 1
ATOM 2822 C C . LYS A 1 355 ? 1.484 -1.599 -23.247 1.00 79.44 355 LYS A C 1
ATOM 2824 O O . LYS A 1 355 ? 2.508 -1.062 -23.675 1.00 79.44 355 LYS A O 1
ATOM 2829 N N . TRP A 1 356 ? 1.467 -2.684 -22.484 1.00 84.75 356 TRP A N 1
ATOM 2830 C CA . TRP A 1 356 ? 2.623 -3.548 -22.320 1.00 84.75 356 TRP A CA 1
ATOM 2831 C C . TRP A 1 356 ? 2.763 -4.411 -23.569 1.00 84.75 356 TRP A C 1
ATOM 2833 O O . TRP A 1 356 ? 1.777 -4.932 -24.081 1.00 84.75 356 TRP A O 1
ATOM 2843 N N . ILE A 1 357 ? 3.984 -4.491 -24.074 1.00 85.81 357 ILE A N 1
ATOM 2844 C CA . ILE A 1 357 ? 4.377 -5.326 -25.199 1.00 85.81 357 ILE A CA 1
ATOM 2845 C C . ILE A 1 357 ? 5.335 -6.369 -24.619 1.00 85.81 357 ILE A C 1
ATOM 2847 O O . ILE A 1 357 ? 6.265 -6.007 -23.887 1.00 85.81 357 ILE A O 1
ATOM 2851 N N . ASP A 1 358 ? 5.105 -7.636 -24.946 1.00 80.12 358 ASP A N 1
ATOM 2852 C CA . ASP A 1 358 ? 5.983 -8.761 -24.619 1.00 80.12 358 ASP A CA 1
ATOM 2853 C C . ASP A 1 358 ? 6.665 -9.245 -25.913 1.00 80.12 358 ASP A C 1
ATOM 2855 O O . ASP A 1 358 ? 5.971 -9.408 -26.923 1.00 80.12 358 ASP A O 1
ATOM 2859 N N . PRO A 1 359 ? 7.997 -9.446 -25.934 1.00 68.94 359 PRO A N 1
ATOM 2860 C CA . PRO A 1 359 ? 8.692 -9.917 -27.128 1.00 68.94 359 PRO A CA 1
ATOM 2861 C C . PRO A 1 359 ? 8.357 -11.366 -27.514 1.00 68.94 359 PRO A C 1
ATOM 2863 O O . PRO A 1 359 ? 8.680 -11.763 -28.631 1.00 68.94 359 PRO A O 1
ATOM 2866 N N . TYR A 1 360 ? 7.744 -12.155 -26.626 1.00 69.50 360 TYR A N 1
ATOM 2867 C CA . TYR A 1 360 ? 7.506 -13.591 -26.812 1.00 69.50 360 TYR A CA 1
ATOM 2868 C C . TYR A 1 360 ? 6.020 -13.978 -26.943 1.00 69.50 360 TYR A C 1
ATOM 2870 O O . TYR A 1 360 ? 5.721 -15.162 -27.084 1.00 69.50 360 TYR A O 1
ATOM 2878 N N . GLY A 1 361 ? 5.105 -13.002 -26.974 1.00 42.44 361 GLY A N 1
ATOM 2879 C CA . GLY A 1 361 ? 3.666 -13.220 -27.168 1.00 42.44 361 GLY A CA 1
ATOM 2880 C C . GLY A 1 361 ? 2.873 -13.321 -25.859 1.00 42.44 361 GLY A C 1
ATOM 2881 O O . GLY A 1 361 ? 3.240 -14.064 -24.957 1.00 42.44 361 GLY A O 1
ATOM 2882 N N . ASP A 1 362 ? 1.805 -12.519 -25.792 1.00 37.56 362 ASP A N 1
ATOM 2883 C CA . ASP A 1 362 ? 0.746 -12.397 -24.776 1.00 37.56 362 ASP A CA 1
ATOM 2884 C C . ASP A 1 362 ? 0.959 -13.099 -23.417 1.00 37.56 362 ASP A C 1
ATOM 2886 O O . ASP A 1 362 ? 0.607 -14.262 -23.216 1.00 37.56 362 ASP A O 1
ATOM 2890 N N . VAL A 1 363 ? 1.404 -12.321 -22.423 1.00 37.41 363 VAL A N 1
ATOM 2891 C CA . VAL A 1 363 ? 1.078 -12.582 -21.013 1.00 37.41 363 VAL A CA 1
ATOM 2892 C C . VAL A 1 363 ? -0.276 -11.906 -20.724 1.00 37.41 363 VAL A C 1
ATOM 2894 O O . VAL A 1 363 ? -0.404 -10.719 -21.037 1.00 37.41 363 VAL A O 1
ATOM 2897 N N . PRO A 1 364 ? -1.281 -12.622 -20.180 1.00 34.12 364 PRO A N 1
ATOM 2898 C CA . PRO A 1 364 ? -2.628 -12.091 -19.936 1.00 34.12 364 PRO A CA 1
ATOM 2899 C C . PRO A 1 364 ? -2.693 -10.892 -18.977 1.00 34.12 364 PRO A C 1
ATOM 2901 O O . PRO A 1 364 ? -1.844 -10.795 -18.057 1.00 34.12 364 PRO A O 1
#

Organism: NCBI:txid2562239

Secondary structure (DSSP, 8-state):
----HHHHHHHHHHHHS-HHHHHHHTTT-HHHHHHHHHHHTSTTGGG-HHHHHHHSSPPPHHHHHHHHHHTT-PPPGGG-SS--SSHHHHHHHHHHHHHHHTT-EEEEEEPTT--TTS---EEEEEE-S--HHHHHHHHHHTSHHHHHHHHHHHHHHHHHHHTT-----SS--HHHHHHHHHHHS-TTT--THHHHHTTPPEEEEE--HHHHHHHHTTSB-EEEEEESS----TTTT--TT-EEEEE-SSEEEEEEEE-SSPEEEE--TTTTT-GGGB-GGGHHHHHHHHHTSSEEEEEEEEEEEE-TTSS-EEHHHHHTSTT----S--SS--EEE-TTHHHHHHHHHHHTTPEEE-TTS---

Solvent-accessible surface area (backbone atoms only — not comparable to full-atom values): 20435 Å² total; per-residue (Å²): 134,88,75,54,74,69,38,47,54,49,52,49,36,51,71,72,48,54,72,69,61,32,59,59,71,50,61,96,34,61,72,44,51,53,53,50,46,60,49,49,41,37,64,62,44,57,75,39,68,68,35,43,75,75,66,72,28,46,62,33,48,70,54,51,51,52,33,27,60,76,68,72,40,74,61,24,77,80,52,44,84,68,82,62,93,47,74,61,56,47,50,53,45,54,50,25,46,45,62,54,39,51,80,32,44,82,38,76,36,73,54,81,88,66,57,96,87,53,76,92,48,73,37,84,39,71,53,49,80,58,43,73,70,47,48,55,48,53,60,52,50,72,33,70,69,47,44,51,53,51,51,52,50,51,52,51,51,51,52,36,48,75,70,70,40,81,75,85,82,72,98,64,55,71,66,57,54,50,54,53,55,49,70,72,41,56,78,85,72,48,56,70,63,71,65,31,50,68,65,23,49,28,25,36,36,67,38,60,61,72,57,22,48,31,35,32,69,73,37,31,42,56,50,75,50,71,23,73,86,67,84,78,64,68,53,74,80,45,31,62,57,23,35,37,42,31,10,27,95,59,28,45,24,27,39,33,28,27,54,30,54,49,51,69,73,41,70,54,66,74,88,63,53,61,57,81,42,33,40,76,95,50,36,67,65,49,49,59,60,48,70,75,27,66,25,30,31,37,35,45,45,52,33,34,31,20,40,69,94,28,78,81,36,42,49,71,62,56,48,69,38,67,53,40,46,82,57,93,58,68,70,68,53,38,68,28,35,35,41,69,22,48,62,50,51,53,51,48,38,53,76,57,68,38,50,75,45,50,92,83,63,84,79,133

Mean predicted aligned error: 15.24 Å